Protein AF-J6F4A0-F1 (afdb_monomer_lite)

Structure (mmCIF, N/CA/C/O backbone):
data_AF-J6F4A0-F1
#
_entry.id   AF-J6F4A0-F1
#
loop_
_atom_site.group_PDB
_atom_site.id
_atom_site.type_symbol
_atom_site.label_atom_id
_atom_site.label_alt_id
_atom_site.label_comp_id
_atom_site.label_asym_id
_atom_site.label_entity_id
_atom_site.label_seq_id
_atom_site.pdbx_PDB_ins_code
_atom_site.Cartn_x
_atom_site.Cartn_y
_atom_site.Cartn_z
_atom_site.occupancy
_atom_site.B_iso_or_equiv
_atom_site.auth_seq_id
_atom_site.auth_comp_id
_atom_site.auth_asym_id
_atom_site.auth_atom_id
_atom_site.pdbx_PDB_model_num
ATOM 1 N N . MET A 1 1 ? 6.140 31.076 11.963 1.00 51.03 1 MET A N 1
ATOM 2 C CA . MET A 1 1 ? 4.857 31.246 11.250 1.00 51.03 1 MET A CA 1
ATOM 3 C C . MET A 1 1 ? 5.052 30.919 9.779 1.00 51.03 1 MET A C 1
ATOM 5 O O . MET A 1 1 ? 5.779 31.642 9.112 1.00 51.03 1 MET A O 1
ATOM 9 N N . PRO A 1 2 ? 4.458 29.817 9.306 1.00 51.62 2 PRO A N 1
ATOM 10 C CA . PRO A 1 2 ? 3.956 29.734 7.936 1.00 51.62 2 PRO A CA 1
ATOM 11 C C . PRO A 1 2 ? 2.477 29.292 7.883 1.00 51.62 2 PRO A C 1
ATOM 13 O O . PRO A 1 2 ? 1.978 28.629 8.789 1.00 51.62 2 PRO A O 1
ATOM 16 N N . ALA A 1 3 ? 1.790 29.749 6.836 1.00 59.59 3 ALA A N 1
ATOM 17 C CA . ALA A 1 3 ? 0.338 29.805 6.657 1.00 59.59 3 ALA A CA 1
ATOM 18 C C . ALA A 1 3 ? -0.366 28.446 6.405 1.00 59.59 3 ALA A C 1
ATOM 20 O O . ALA A 1 3 ? 0.264 27.522 5.889 1.00 59.59 3 ALA A O 1
ATOM 21 N N . PRO A 1 4 ? -1.6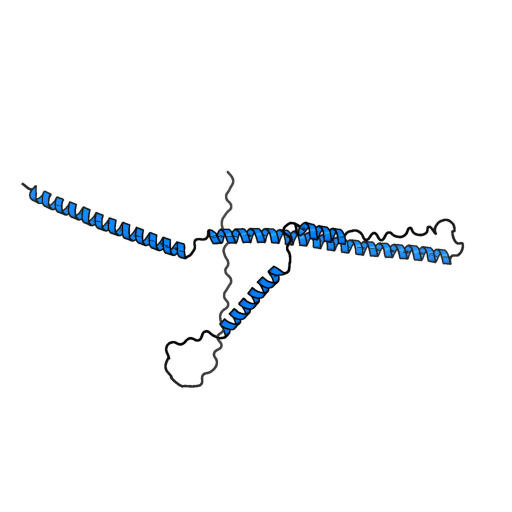80 28.334 6.700 1.00 66.38 4 PRO A N 1
ATOM 22 C CA . PRO A 1 4 ? -2.492 27.157 6.380 1.00 66.38 4 PRO A CA 1
ATOM 23 C C . PRO A 1 4 ? -3.059 27.205 4.943 1.00 66.38 4 PRO A C 1
ATOM 25 O O . PRO A 1 4 ? -3.504 28.269 4.506 1.00 66.38 4 PRO A O 1
ATOM 28 N N . PRO A 1 5 ? -3.115 26.080 4.204 1.00 64.62 5 PRO A N 1
ATOM 29 C CA . PRO A 1 5 ? -3.849 26.018 2.945 1.00 64.62 5 PRO A CA 1
ATOM 30 C C . PRO A 1 5 ? -5.356 25.818 3.168 1.00 64.62 5 PRO A C 1
ATOM 32 O O . PRO A 1 5 ? -5.800 25.024 3.998 1.00 64.62 5 PRO A O 1
ATOM 35 N N . ALA A 1 6 ? -6.121 26.587 2.397 1.00 54.84 6 ALA A N 1
ATOM 36 C CA . ALA A 1 6 ? -7.562 26.745 2.453 1.00 54.84 6 ALA A CA 1
ATOM 37 C C . ALA A 1 6 ? -8.358 25.553 1.889 1.00 54.84 6 ALA A C 1
ATOM 39 O O . ALA A 1 6 ? -8.043 24.985 0.847 1.00 54.84 6 ALA A O 1
ATOM 40 N N . SER A 1 7 ? -9.436 25.256 2.610 1.00 48.03 7 SER A N 1
ATOM 41 C CA . SER A 1 7 ? -10.772 24.825 2.198 1.00 48.03 7 SER A CA 1
ATOM 42 C C . SER A 1 7 ? -11.089 24.669 0.702 1.00 48.03 7 SER A C 1
ATOM 44 O O . SER A 1 7 ? -11.049 25.629 -0.061 1.00 48.03 7 SER A O 1
ATOM 46 N N . GLY A 1 8 ? -11.668 23.506 0.383 1.00 42.84 8 GLY A N 1
ATOM 47 C CA . GLY A 1 8 ? -12.899 23.432 -0.408 1.00 42.84 8 GLY A CA 1
ATOM 48 C C . GLY A 1 8 ? -12.745 23.081 -1.883 1.00 42.84 8 GLY A C 1
ATOM 49 O O . GLY A 1 8 ? -12.639 23.970 -2.718 1.00 42.84 8 GLY A O 1
ATOM 50 N N . GLN A 1 9 ? -12.912 21.799 -2.221 1.00 42.53 9 GLN A N 1
ATOM 51 C CA . GLN A 1 9 ? -13.554 21.433 -3.484 1.00 42.53 9 GLN A CA 1
ATOM 52 C C . GLN A 1 9 ? -14.582 20.326 -3.268 1.00 42.53 9 GLN A C 1
ATOM 54 O O . GLN A 1 9 ? -14.345 19.325 -2.595 1.00 42.53 9 GLN A O 1
ATOM 59 N N . ALA A 1 10 ? -15.766 20.617 -3.793 1.00 40.38 10 ALA A N 1
ATOM 60 C CA . ALA A 1 10 ? -17.006 19.899 -3.629 1.00 40.38 10 ALA A CA 1
ATOM 61 C C . ALA A 1 10 ? -17.021 18.594 -4.431 1.00 40.38 10 ALA A C 1
ATOM 63 O O . ALA A 1 10 ? -16.617 18.541 -5.592 1.00 40.38 10 ALA A O 1
ATOM 64 N N . TYR A 1 11 ? -17.573 17.562 -3.801 1.00 38.53 11 TYR A N 1
ATOM 65 C CA . TYR A 1 11 ? -17.993 16.327 -4.441 1.00 38.53 11 TYR A CA 1
ATOM 66 C C . TYR A 1 11 ? -19.119 16.626 -5.441 1.00 38.53 11 TYR A C 1
ATOM 68 O O . TYR A 1 11 ? -20.176 17.123 -5.055 1.00 38.53 11 TYR A O 1
ATOM 76 N N . THR A 1 12 ? -18.911 16.304 -6.717 1.00 44.00 12 THR A N 1
ATOM 77 C CA . THR A 1 12 ? -19.987 16.219 -7.712 1.00 44.00 12 THR A CA 1
ATOM 78 C C . THR A 1 12 ? -20.296 14.742 -7.949 1.00 44.00 12 THR A C 1
ATOM 80 O O . THR A 1 12 ? -19.448 13.969 -8.386 1.00 44.00 12 THR A O 1
ATOM 83 N N . ALA A 1 13 ? -21.503 14.330 -7.562 1.00 43.78 13 ALA A N 1
ATOM 84 C CA . ALA A 1 13 ? -22.037 12.995 -7.805 1.00 43.78 13 ALA A CA 1
ATOM 85 C C . ALA A 1 13 ? -22.635 12.909 -9.227 1.00 43.78 13 ALA A C 1
ATOM 87 O O . ALA A 1 13 ? -23.190 13.901 -9.709 1.00 43.78 13 ALA A O 1
ATOM 88 N N . PRO A 1 14 ? -22.556 11.749 -9.905 1.00 48.19 14 PRO A N 1
ATOM 89 C CA . PRO A 1 14 ? -23.085 11.574 -11.254 1.00 48.19 14 PRO A CA 1
ATOM 90 C C . PRO A 1 14 ? -24.617 11.449 -11.273 1.00 48.19 14 PRO A C 1
ATOM 92 O O . PRO A 1 14 ? -25.225 10.756 -10.458 1.00 48.19 14 PRO A O 1
ATOM 95 N N . ALA A 1 15 ? -25.224 12.129 -12.247 1.00 41.78 15 ALA A N 1
ATOM 96 C CA . ALA A 1 15 ? -26.657 12.178 -12.494 1.00 41.78 15 ALA A CA 1
ATOM 97 C C . ALA A 1 15 ? -27.236 10.810 -12.903 1.00 41.78 15 ALA A C 1
ATOM 99 O O . ALA A 1 15 ? -26.747 10.143 -13.812 1.00 41.78 15 ALA A O 1
ATOM 100 N N . SER A 1 16 ? -28.327 10.434 -12.240 1.00 42.97 16 SER A N 1
ATOM 101 C CA . SER A 1 16 ? -29.165 9.269 -12.519 1.00 42.97 16 SER A CA 1
ATOM 102 C C . SER A 1 16 ? -30.067 9.479 -13.741 1.00 42.97 16 SER A C 1
ATOM 104 O O . SER A 1 16 ? -30.826 10.448 -13.795 1.00 42.97 16 SER A O 1
ATOM 106 N N . THR A 1 17 ? -30.048 8.537 -14.682 1.00 49.03 17 THR A N 1
ATOM 107 C CA . THR A 1 17 ? -30.964 8.467 -15.833 1.00 49.03 17 THR A CA 1
ATOM 108 C C . THR A 1 17 ? -32.285 7.779 -15.436 1.00 49.03 17 THR A C 1
ATOM 110 O O . THR A 1 17 ? -32.241 6.731 -14.785 1.00 49.03 17 THR A O 1
ATOM 113 N N . PRO A 1 18 ? -33.470 8.311 -15.795 1.00 44.34 18 PRO A N 1
ATOM 114 C CA . PRO A 1 18 ? -34.746 7.687 -15.450 1.00 44.34 18 PRO A CA 1
ATOM 115 C C . PRO A 1 18 ? -35.138 6.528 -16.382 1.00 44.34 18 PRO A C 1
ATOM 117 O O . PRO A 1 18 ? -34.948 6.566 -17.596 1.00 44.34 18 PRO A O 1
ATOM 120 N N . LYS A 1 19 ? -35.741 5.509 -15.758 1.00 36.88 19 LYS A N 1
ATOM 121 C CA . LYS A 1 19 ? -36.379 4.324 -16.346 1.00 36.88 19 LYS A CA 1
ATOM 122 C C . LYS A 1 19 ? -37.514 4.716 -17.300 1.00 36.88 19 LYS A C 1
ATOM 124 O O . LYS A 1 19 ? -38.430 5.427 -16.894 1.00 36.88 19 LYS A O 1
ATOM 129 N N . GLN A 1 20 ? -37.512 4.164 -18.512 1.00 38.81 20 GLN A N 1
ATOM 130 C CA . GLN A 1 20 ? -38.673 4.167 -19.401 1.00 38.81 20 GLN A CA 1
ATOM 131 C C . GLN A 1 20 ? -39.357 2.796 -19.315 1.00 38.81 20 GLN A C 1
ATOM 133 O O . GLN A 1 20 ? -38.844 1.788 -19.793 1.00 38.81 20 GLN A O 1
ATOM 138 N N . THR A 1 21 ? -40.501 2.754 -18.634 1.00 37.12 21 THR A N 1
ATOM 139 C CA . THR A 1 21 ? -41.388 1.589 -18.551 1.00 37.12 21 THR A CA 1
ATOM 140 C C . THR A 1 21 ? -42.329 1.623 -19.749 1.00 37.12 21 THR A C 1
ATOM 142 O O . THR A 1 21 ? -43.176 2.507 -19.842 1.00 37.12 21 THR A O 1
ATOM 145 N N . GLN A 1 22 ? -42.186 0.669 -20.668 1.00 39.47 22 GLN A N 1
ATOM 146 C CA . GLN A 1 22 ? -43.137 0.463 -21.756 1.00 39.47 22 GLN A CA 1
ATOM 147 C C . GLN A 1 22 ? -44.177 -0.571 -21.304 1.00 39.47 22 GLN A C 1
ATOM 149 O O . GLN A 1 22 ? -43.870 -1.746 -21.121 1.00 39.47 22 GLN A O 1
ATOM 154 N N . GLN A 1 23 ? -45.401 -0.097 -21.060 1.00 34.31 23 GLN A N 1
ATOM 155 C CA . GLN A 1 23 ? -46.592 -0.922 -20.861 1.00 34.31 23 GLN A CA 1
ATOM 156 C C . GLN A 1 23 ? -47.069 -1.472 -22.208 1.00 34.31 23 GLN A C 1
ATOM 158 O O . GLN A 1 23 ? -47.242 -0.709 -23.158 1.00 34.31 23 GLN A O 1
ATOM 163 N N . VAL A 1 24 ? -47.363 -2.773 -22.261 1.00 37.25 24 VAL A N 1
ATOM 164 C CA . VAL A 1 24 ? -48.155 -3.380 -23.336 1.00 37.25 24 VAL A CA 1
ATOM 165 C C . VAL A 1 24 ? -49.103 -4.420 -22.734 1.00 37.25 24 VAL A C 1
ATOM 167 O O . VAL A 1 24 ? -48.659 -5.401 -22.152 1.00 37.25 24 VAL A O 1
ATOM 170 N N . GLY A 1 25 ? -50.404 -4.162 -22.880 1.00 35.91 25 GLY A N 1
ATOM 171 C CA . GLY A 1 25 ? -51.405 -5.149 -23.300 1.00 35.91 25 GLY A CA 1
ATOM 172 C C . GLY A 1 25 ? -51.792 -6.296 -22.362 1.00 35.91 25 GLY A C 1
ATOM 173 O O . GLY A 1 25 ? -51.141 -7.330 -22.310 1.00 35.91 25 GLY A O 1
ATOM 174 N N . THR A 1 26 ? -52.963 -6.136 -21.750 1.00 37.41 26 THR A N 1
ATOM 175 C CA . THR A 1 26 ? -53.797 -7.114 -21.034 1.00 37.41 26 THR A CA 1
ATOM 176 C C . THR A 1 26 ? -54.320 -8.258 -21.917 1.00 37.41 26 THR A C 1
ATOM 178 O O . THR A 1 26 ? -54.879 -7.982 -22.974 1.00 37.41 26 THR A O 1
ATOM 181 N N . ALA A 1 27 ? -54.293 -9.503 -21.418 1.00 33.28 27 ALA A N 1
ATOM 182 C CA . ALA A 1 27 ? -55.360 -10.505 -21.597 1.00 33.28 27 ALA A CA 1
ATOM 183 C C . ALA A 1 27 ? -55.126 -11.736 -20.695 1.00 33.28 27 ALA A C 1
ATOM 185 O O . ALA A 1 27 ? -54.061 -12.341 -20.754 1.00 33.28 27 ALA A O 1
ATOM 186 N N . GLY A 1 28 ? -56.137 -12.151 -19.921 1.00 33.00 28 GLY A N 1
ATOM 187 C CA . GLY A 1 28 ? -56.208 -13.509 -19.357 1.00 33.00 28 GLY A CA 1
ATOM 188 C C . GLY A 1 28 ? -56.439 -13.572 -17.848 1.00 33.00 28 GLY A C 1
ATOM 189 O O . GLY A 1 28 ? -55.533 -13.373 -17.053 1.00 33.00 28 GLY A O 1
ATOM 190 N N . ASN A 1 29 ? -57.678 -13.875 -17.479 1.00 38.00 29 ASN A N 1
ATOM 191 C CA . ASN A 1 29 ? -58.234 -13.941 -16.134 1.00 38.00 29 ASN A CA 1
ATOM 192 C C . ASN A 1 29 ? -58.171 -15.385 -15.593 1.00 38.00 29 ASN A C 1
ATOM 194 O O . ASN A 1 29 ? -58.839 -16.234 -16.173 1.00 38.00 29 ASN A O 1
ATOM 198 N N . VAL A 1 30 ? -57.439 -15.659 -14.500 1.00 37.91 30 VAL A N 1
ATOM 199 C CA . VAL A 1 30 ? -57.650 -16.819 -13.595 1.00 37.91 30 VAL A CA 1
ATOM 200 C C . VAL A 1 30 ? -57.120 -16.466 -12.186 1.00 37.91 30 VAL A C 1
ATOM 202 O O . VAL A 1 30 ? -55.955 -16.084 -12.076 1.00 37.91 30 VAL A O 1
ATOM 205 N N . PRO A 1 31 ? -57.910 -16.595 -11.101 1.00 45.91 31 PRO A N 1
ATOM 206 C CA . PRO A 1 31 ? -57.437 -16.394 -9.732 1.00 45.91 31 PRO A CA 1
ATOM 207 C C . PRO A 1 31 ? -57.037 -17.733 -9.091 1.00 45.91 31 PRO A C 1
ATOM 209 O O . PRO A 1 31 ? -57.881 -18.618 -8.995 1.00 45.91 31 PRO A O 1
ATOM 212 N N . VAL A 1 32 ? -55.794 -17.891 -8.612 1.00 40.09 32 VAL A N 1
ATOM 213 C CA . VAL A 1 32 ? -55.415 -19.009 -7.719 1.00 40.09 32 VAL A CA 1
ATOM 214 C C . VAL A 1 32 ? -54.369 -18.571 -6.684 1.00 40.09 32 VAL A C 1
ATOM 216 O O . VAL A 1 32 ? -53.476 -17.772 -6.955 1.00 40.09 32 VAL A O 1
ATOM 219 N N . GLU A 1 33 ? -54.569 -19.105 -5.483 1.00 37.31 33 GLU A N 1
ATOM 220 C CA . GLU A 1 33 ? -53.905 -18.917 -4.197 1.00 37.31 33 GLU A CA 1
ATOM 221 C C . GLU A 1 33 ? -52.370 -18.998 -4.163 1.00 37.31 33 GLU A C 1
ATOM 223 O O . GLU A 1 33 ? -51.708 -19.655 -4.964 1.00 37.31 33 GLU A O 1
ATOM 228 N N . LYS A 1 34 ? -51.820 -18.373 -3.114 1.00 45.00 34 LYS A N 1
ATOM 229 C CA . LYS A 1 34 ? -50.435 -18.520 -2.651 1.00 45.00 34 LYS A CA 1
ATOM 230 C C . LYS A 1 34 ? -50.169 -19.956 -2.173 1.00 45.00 34 LYS A C 1
ATOM 232 O O . LYS A 1 34 ? -50.910 -20.425 -1.311 1.00 45.00 34 LYS A O 1
ATOM 237 N N . PRO A 1 35 ? -49.027 -20.565 -2.533 1.00 39.12 35 PRO A N 1
ATOM 238 C CA . PRO A 1 35 ? -48.397 -21.572 -1.704 1.00 39.12 35 PRO A CA 1
ATOM 239 C C . PRO A 1 35 ? -47.136 -21.017 -1.034 1.00 39.12 35 PRO A C 1
ATOM 241 O O . PRO A 1 35 ? -46.297 -20.327 -1.614 1.00 39.12 35 PRO A O 1
ATOM 244 N N . VAL A 1 36 ? -47.068 -21.328 0.247 1.00 43.19 36 VAL A N 1
ATOM 245 C CA . VAL A 1 36 ? -46.011 -21.064 1.213 1.00 43.19 36 VAL A CA 1
ATOM 246 C C . VAL A 1 36 ? -44.787 -21.924 0.871 1.00 43.19 36 VAL A C 1
ATOM 248 O O . VAL A 1 36 ? -44.960 -23.092 0.557 1.00 43.19 36 VAL A O 1
ATOM 251 N N . GLY A 1 37 ? -43.578 -21.360 0.983 1.00 43.94 37 GLY A N 1
ATOM 252 C CA . GLY A 1 37 ? -42.317 -22.082 1.223 1.00 43.94 37 GLY A CA 1
ATOM 253 C C . GLY A 1 37 ? -41.881 -23.148 0.206 1.00 43.94 37 GLY A C 1
ATOM 254 O O . GLY A 1 37 ? -42.402 -24.255 0.178 1.00 43.94 37 GLY A O 1
ATOM 255 N N . GLY A 1 38 ? -40.808 -22.879 -0.541 1.00 36.91 38 GLY A N 1
ATOM 256 C CA . GLY A 1 38 ? -40.170 -23.926 -1.339 1.00 36.91 38 GLY A CA 1
ATOM 257 C C . GLY A 1 38 ? -39.013 -23.444 -2.198 1.00 36.91 38 GLY A C 1
ATOM 258 O O . GLY A 1 38 ? -39.210 -23.056 -3.343 1.00 36.91 38 GLY A O 1
ATOM 259 N N . LEU A 1 39 ? -37.815 -23.475 -1.611 1.00 49.12 39 LEU A N 1
ATOM 260 C CA . LEU A 1 39 ? -36.535 -23.828 -2.233 1.00 49.12 39 LEU A CA 1
ATOM 261 C C . LEU A 1 39 ? -36.513 -23.823 -3.784 1.00 49.12 39 LEU A C 1
ATOM 263 O O . LEU A 1 39 ? -36.736 -24.841 -4.435 1.00 49.12 39 LEU A O 1
ATOM 267 N N . ARG A 1 40 ? -36.187 -22.676 -4.386 1.00 40.47 40 ARG A N 1
ATOM 268 C CA . ARG A 1 40 ? -35.716 -22.585 -5.778 1.00 40.47 40 ARG A CA 1
ATOM 269 C C . ARG A 1 40 ? -34.505 -21.657 -5.829 1.00 40.47 40 ARG A C 1
ATOM 271 O O . ARG A 1 40 ? -34.597 -20.527 -6.293 1.00 40.47 40 ARG A O 1
ATOM 278 N N . ALA A 1 41 ? -33.376 -22.148 -5.314 1.00 41.59 41 ALA A N 1
ATOM 279 C CA . ALA A 1 41 ? -32.070 -21.640 -5.715 1.00 41.59 41 ALA A CA 1
ATOM 280 C C . ALA A 1 41 ? -31.932 -21.940 -7.212 1.00 41.59 41 ALA A C 1
ATOM 282 O O . ALA A 1 41 ? -32.018 -23.095 -7.638 1.00 41.59 41 ALA A O 1
ATOM 283 N N . GLY A 1 42 ? -31.884 -20.879 -8.010 1.00 39.25 42 GLY A N 1
ATOM 284 C CA . GLY A 1 42 ? -31.868 -20.964 -9.458 1.00 39.25 42 GLY A CA 1
ATOM 285 C C . GLY A 1 42 ? -30.618 -21.688 -9.936 1.00 39.25 42 GLY A C 1
ATOM 286 O O . GLY A 1 42 ? -29.511 -21.424 -9.479 1.00 39.25 42 GLY A O 1
ATOM 287 N N . THR A 1 43 ? -30.790 -22.546 -10.934 1.00 48.50 43 THR A N 1
ATOM 288 C CA . THR A 1 43 ? -29.718 -23.191 -11.707 1.00 48.50 43 THR A CA 1
ATOM 289 C C . THR A 1 43 ? -28.745 -22.203 -12.370 1.00 48.50 43 THR A C 1
ATOM 291 O O . THR A 1 43 ? -27.764 -22.635 -12.960 1.00 48.50 43 THR A O 1
ATOM 294 N N . ALA A 1 44 ? -28.995 -20.894 -12.275 1.00 47.56 44 ALA A N 1
ATOM 295 C CA . ALA A 1 44 ? -28.085 -19.837 -12.702 1.00 47.56 44 ALA A CA 1
ATOM 296 C C . ALA A 1 44 ? -26.955 -19.570 -11.686 1.00 47.56 44 ALA A C 1
ATOM 298 O O . ALA A 1 44 ? -25.826 -19.343 -12.101 1.00 47.56 44 ALA A O 1
ATOM 299 N N . GLU A 1 45 ? -27.210 -19.674 -10.374 1.00 48.81 45 GLU A N 1
ATOM 300 C CA . GLU A 1 45 ? -26.166 -19.438 -9.357 1.00 48.81 45 GLU A CA 1
ATOM 301 C C . GLU A 1 45 ? -25.174 -20.603 -9.260 1.00 48.81 45 GLU A C 1
ATOM 303 O O . GLU A 1 45 ? -23.998 -20.403 -8.973 1.00 48.81 45 GLU A O 1
ATOM 308 N N . LEU A 1 46 ? -25.615 -21.833 -9.544 1.00 49.03 46 LEU A N 1
ATOM 309 C CA . LEU A 1 46 ? -24.715 -22.991 -9.542 1.00 49.03 46 LEU A CA 1
ATOM 310 C C . LEU A 1 46 ? -23.771 -23.015 -10.751 1.00 49.03 46 LEU A C 1
ATOM 312 O O . LEU A 1 46 ? -22.696 -23.596 -10.648 1.00 49.03 46 LEU A O 1
ATOM 316 N N . LEU A 1 47 ? -24.142 -22.377 -11.865 1.00 55.81 47 LEU A N 1
ATOM 317 C CA . LEU A 1 47 ? -23.287 -22.259 -13.049 1.00 55.81 47 LEU A CA 1
ATOM 318 C C . LEU A 1 47 ? -22.196 -21.198 -12.850 1.00 55.81 47 LEU A C 1
ATOM 320 O O . LEU A 1 47 ? -21.037 -21.483 -13.137 1.00 55.81 47 LEU A O 1
ATOM 324 N N . GLU A 1 48 ? -22.525 -20.047 -12.250 1.00 58.78 48 GLU A N 1
ATOM 325 C CA . GLU A 1 48 ? -21.512 -19.049 -11.867 1.00 58.78 48 GLU A CA 1
ATOM 326 C C . GLU A 1 48 ? -20.543 -19.583 -10.804 1.00 58.78 48 GLU A C 1
ATOM 328 O O . GLU A 1 48 ? -19.340 -19.334 -10.874 1.00 58.78 48 GLU A O 1
ATOM 333 N N . LEU A 1 49 ? -21.030 -20.361 -9.830 1.00 58.59 49 LEU A N 1
ATOM 334 C CA . LEU A 1 49 ? -20.145 -20.955 -8.826 1.00 58.59 49 LEU A CA 1
ATOM 335 C C . LEU A 1 49 ? -19.235 -22.045 -9.404 1.00 58.59 49 LEU A C 1
ATOM 337 O O . LEU A 1 49 ? -18.123 -22.205 -8.904 1.00 58.59 49 LEU A O 1
ATOM 341 N N . LEU A 1 50 ? -19.664 -22.767 -10.447 1.00 61.84 50 LEU A N 1
ATOM 342 C CA . LEU A 1 50 ? -18.824 -23.756 -11.126 1.00 61.84 50 LEU A CA 1
ATOM 343 C C . LEU A 1 50 ? -17.714 -23.072 -11.941 1.00 61.84 50 LEU A C 1
ATOM 345 O O . LEU A 1 50 ? -16.556 -23.466 -11.834 1.00 61.84 50 LEU A O 1
ATOM 349 N N . GLU A 1 51 ? -18.045 -21.995 -12.658 1.00 65.75 51 GLU A N 1
ATOM 350 C CA . GLU A 1 51 ? -17.090 -21.219 -13.461 1.00 65.75 51 GLU A CA 1
ATOM 351 C C . GLU A 1 51 ? -16.043 -20.508 -12.580 1.00 65.75 51 GLU A C 1
ATOM 353 O O . GLU A 1 51 ? -14.850 -20.487 -12.892 1.00 65.75 51 GLU A O 1
ATOM 358 N N . LEU A 1 52 ? -16.449 -20.025 -11.399 1.00 60.78 52 LEU A N 1
ATOM 359 C CA . LEU A 1 52 ? -15.527 -19.462 -10.406 1.00 60.78 52 LEU A CA 1
ATOM 360 C C . LEU A 1 52 ? -14.618 -20.516 -9.754 1.00 60.78 52 LEU A C 1
ATOM 362 O O . LEU A 1 52 ? -13.481 -20.203 -9.389 1.00 60.78 52 LEU A O 1
ATOM 366 N N . LEU A 1 53 ? -15.080 -21.763 -9.605 1.00 61.12 53 LEU A N 1
ATOM 367 C CA . LEU A 1 53 ? -14.257 -22.852 -9.066 1.00 61.12 53 LEU A CA 1
ATOM 368 C C . LEU A 1 53 ? -13.246 -23.365 -10.100 1.00 61.12 53 LEU A C 1
ATOM 370 O O . LEU A 1 53 ? -12.118 -23.706 -9.741 1.00 61.12 53 LEU A O 1
ATOM 374 N N . GLU A 1 54 ? -13.628 -23.366 -11.375 1.00 66.81 54 GLU A N 1
ATOM 375 C CA . GLU A 1 54 ? -12.774 -23.768 -12.493 1.00 66.81 54 GLU A CA 1
ATOM 376 C C . GLU A 1 54 ? -11.677 -22.722 -12.765 1.00 66.81 54 GLU A C 1
ATOM 378 O O . GLU A 1 54 ? -10.514 -23.085 -12.954 1.00 66.81 54 GLU A O 1
ATOM 383 N N . LEU A 1 55 ? -11.981 -21.426 -12.610 1.00 53.88 55 LEU A N 1
ATOM 384 C CA . LEU A 1 55 ? -10.975 -20.353 -12.623 1.00 53.88 55 LEU A CA 1
ATOM 385 C C . LEU A 1 55 ? -10.019 -20.402 -11.421 1.00 53.88 55 LEU A C 1
ATOM 387 O O . LEU A 1 55 ? -8.833 -20.096 -11.569 1.00 53.88 55 LEU A O 1
ATOM 391 N N . ARG A 1 56 ? -10.488 -20.823 -10.237 1.00 57.28 56 ARG A N 1
ATOM 392 C CA . ARG A 1 56 ? -9.616 -20.970 -9.059 1.00 57.28 56 ARG A CA 1
ATOM 393 C C . ARG A 1 56 ? -8.636 -22.133 -9.214 1.00 57.28 56 ARG A C 1
ATOM 395 O O . ARG A 1 56 ? -7.460 -21.978 -8.903 1.00 57.28 56 ARG A O 1
ATOM 402 N N . ASN A 1 57 ? -9.094 -23.260 -9.753 1.00 57.56 57 ASN A N 1
ATOM 403 C CA . ASN A 1 57 ? -8.227 -24.411 -10.007 1.00 57.56 57 ASN A CA 1
ATOM 404 C C . ASN A 1 57 ? -7.210 -24.141 -11.133 1.00 57.56 57 ASN A C 1
ATOM 406 O O . ASN A 1 57 ? -6.099 -24.666 -11.085 1.00 57.56 57 ASN A O 1
ATOM 410 N N . LEU A 1 58 ? -7.540 -23.283 -12.107 1.00 51.84 58 LEU A N 1
ATOM 411 C CA . LEU A 1 58 ? -6.596 -22.869 -13.151 1.00 51.84 58 LEU A CA 1
ATOM 412 C C . LEU A 1 58 ? -5.512 -21.908 -12.625 1.00 51.84 58 LEU A C 1
ATOM 414 O O . LEU A 1 58 ? -4.378 -21.933 -13.101 1.00 51.84 58 LEU A O 1
ATOM 418 N N . HIS A 1 59 ? -5.837 -21.085 -11.622 1.00 51.22 59 HIS A N 1
ATOM 419 C CA . HIS A 1 59 ? -4.862 -20.228 -10.944 1.00 51.22 59 HIS A CA 1
ATOM 420 C C . HIS A 1 59 ? -3.844 -21.051 -10.132 1.00 51.22 59 HIS A C 1
ATOM 422 O O . HIS A 1 59 ? -2.647 -20.766 -10.186 1.00 51.22 59 HIS A O 1
ATOM 428 N N . ASP A 1 60 ? -4.292 -22.120 -9.465 1.00 53.06 60 ASP A N 1
ATOM 429 C CA . ASP A 1 60 ? -3.407 -23.006 -8.699 1.00 53.06 60 ASP A CA 1
ATOM 430 C C . ASP A 1 60 ? -2.509 -23.889 -9.602 1.00 53.06 60 ASP A C 1
ATOM 432 O O . ASP A 1 60 ? -1.347 -24.115 -9.260 1.00 53.06 60 ASP A O 1
ATOM 436 N N . ASP A 1 61 ? -2.965 -24.316 -10.793 1.00 49.03 61 ASP A N 1
ATOM 437 C CA . ASP A 1 61 ? -2.117 -25.072 -11.748 1.00 49.03 61 ASP A CA 1
ATOM 438 C C . ASP A 1 61 ? -1.073 -24.184 -12.462 1.00 49.03 61 ASP A C 1
ATOM 440 O O . ASP A 1 61 ? 0.015 -24.645 -12.824 1.00 49.03 61 ASP A O 1
ATOM 444 N N . MET A 1 62 ? -1.351 -22.883 -12.610 1.00 46.16 62 MET A N 1
ATOM 445 C CA . MET A 1 62 ? -0.401 -21.906 -13.165 1.00 46.16 62 MET A CA 1
ATOM 446 C C . MET A 1 62 ? 0.672 -21.478 -12.150 1.00 46.16 62 MET A C 1
ATOM 448 O O . MET A 1 62 ? 1.782 -21.120 -12.551 1.00 46.16 62 MET A O 1
ATOM 452 N N . ALA A 1 63 ? 0.395 -21.578 -10.844 1.00 47.94 63 ALA A N 1
ATOM 453 C CA . ALA A 1 63 ? 1.372 -21.306 -9.787 1.00 47.94 63 ALA A CA 1
ATOM 454 C C . ALA A 1 63 ? 2.458 -22.398 -9.665 1.00 47.94 63 ALA A C 1
ATOM 456 O O . ALA A 1 63 ? 3.544 -22.134 -9.151 1.00 47.94 63 ALA A O 1
ATOM 457 N N . GLY A 1 64 ? 2.201 -23.615 -10.165 1.00 44.75 64 GLY A N 1
ATOM 458 C CA . GLY A 1 64 ? 3.112 -24.761 -10.044 1.00 44.75 64 GLY A CA 1
ATOM 459 C C . GLY A 1 64 ? 4.147 -24.932 -11.165 1.00 44.75 64 GLY A C 1
ATOM 460 O O . GLY A 1 64 ? 5.057 -25.747 -11.022 1.00 44.75 64 GLY A O 1
ATOM 461 N N . LYS A 1 65 ? 4.035 -24.202 -12.287 1.00 46.97 65 LYS A N 1
ATOM 462 C CA . LYS A 1 65 ? 4.823 -24.478 -13.513 1.00 46.97 65 LYS A CA 1
ATOM 463 C C . LYS A 1 65 ? 5.891 -23.445 -13.875 1.00 46.97 65 LYS A C 1
ATOM 465 O O . LYS A 1 65 ? 6.648 -23.682 -14.814 1.00 46.97 65 LYS A O 1
ATOM 470 N N . PHE A 1 66 ? 6.030 -22.361 -13.114 1.00 44.59 66 PHE A N 1
ATOM 471 C CA . PHE A 1 66 ? 7.141 -21.422 -13.281 1.00 44.59 66 PHE A CA 1
ATOM 472 C C . PHE A 1 66 ? 8.016 -21.412 -12.026 1.00 44.59 66 PHE A C 1
ATOM 474 O O . PHE A 1 66 ? 7.608 -20.849 -11.010 1.00 44.59 66 PHE A O 1
ATOM 481 N N . PRO A 1 67 ? 9.223 -22.010 -12.058 1.00 45.75 67 PRO A N 1
ATOM 482 C CA . PRO A 1 67 ? 10.171 -21.857 -10.968 1.00 45.75 67 PRO A CA 1
ATOM 483 C C . PRO A 1 67 ? 10.659 -20.402 -10.945 1.00 45.75 67 PRO A C 1
ATOM 485 O O . PRO A 1 67 ? 11.647 -20.044 -11.585 1.00 45.75 67 PRO A O 1
ATOM 488 N N . TYR A 1 68 ? 9.968 -19.543 -10.196 1.00 45.28 68 TYR A N 1
ATOM 489 C CA . TYR A 1 68 ? 10.524 -18.271 -9.754 1.00 45.28 68 TYR A CA 1
ATOM 490 C C . TYR A 1 68 ? 11.632 -18.582 -8.747 1.00 45.28 68 TYR A C 1
ATOM 492 O O . TYR A 1 68 ? 11.385 -18.776 -7.560 1.00 45.28 68 TYR A O 1
ATOM 500 N N . SER A 1 69 ? 12.868 -18.674 -9.239 1.00 39.00 69 SER A N 1
ATOM 501 C CA . SER A 1 69 ? 14.058 -18.720 -8.393 1.00 39.00 69 SER A CA 1
ATOM 502 C C . SER A 1 69 ? 14.159 -17.389 -7.631 1.00 39.00 69 SER A C 1
ATOM 504 O O . SER A 1 69 ? 14.351 -16.346 -8.265 1.00 39.00 69 SER A O 1
ATOM 506 N N . PRO A 1 70 ? 14.031 -17.378 -6.292 1.00 43.53 70 PRO A N 1
ATOM 507 C CA . PRO A 1 70 ? 14.067 -16.154 -5.508 1.00 43.53 70 PRO A CA 1
ATOM 508 C C . PRO A 1 70 ? 15.522 -15.694 -5.415 1.00 43.53 70 PRO A C 1
ATOM 510 O O . PRO A 1 70 ? 16.290 -16.192 -4.598 1.00 43.53 70 PRO A O 1
ATOM 513 N N . GLY A 1 71 ? 15.946 -14.783 -6.290 1.00 47.72 71 GLY A N 1
ATOM 514 C CA . GLY A 1 71 ? 17.296 -14.224 -6.180 1.00 47.72 71 GLY A CA 1
ATOM 515 C C . GLY A 1 71 ? 17.842 -13.495 -7.396 1.00 47.72 71 GLY A C 1
ATOM 516 O O . GLY A 1 71 ? 18.769 -12.709 -7.237 1.00 47.72 71 GLY A O 1
ATOM 517 N N . VAL A 1 72 ? 17.273 -13.682 -8.588 1.00 48.91 72 VAL A N 1
ATOM 518 C CA . VAL A 1 72 ? 17.654 -12.869 -9.750 1.00 48.91 72 VAL A CA 1
ATOM 519 C C . VAL A 1 72 ? 16.565 -11.833 -9.943 1.00 48.91 72 VAL A C 1
ATOM 521 O O . VAL A 1 72 ? 15.434 -12.172 -10.291 1.00 48.91 72 VAL A O 1
ATOM 524 N N . LYS A 1 73 ? 16.880 -10.569 -9.652 1.00 56.09 73 LYS A N 1
ATOM 525 C CA . LYS A 1 73 ? 15.947 -9.473 -9.898 1.00 56.09 73 LYS A CA 1
ATOM 526 C C . LYS A 1 73 ? 15.572 -9.532 -11.377 1.00 56.09 73 LYS A C 1
ATOM 528 O O . LYS A 1 73 ? 16.452 -9.602 -12.232 1.00 56.09 73 LYS A O 1
ATOM 533 N N . LEU A 1 74 ? 14.276 -9.511 -11.683 1.00 54.66 74 LEU A N 1
ATOM 534 C CA . LEU A 1 74 ? 13.765 -9.490 -13.059 1.00 54.66 74 LEU A CA 1
ATOM 535 C C . LEU A 1 74 ? 14.444 -8.379 -13.887 1.00 54.66 74 LEU A C 1
ATOM 537 O O . LEU A 1 74 ? 14.678 -8.534 -15.083 1.00 54.66 74 LEU A O 1
ATOM 541 N N . THR A 1 75 ? 14.861 -7.306 -13.210 1.00 55.53 75 THR A N 1
ATOM 542 C CA . THR A 1 75 ? 15.690 -6.227 -13.748 1.00 55.53 75 THR A CA 1
ATOM 543 C C . THR A 1 75 ? 17.006 -6.708 -14.350 1.00 55.53 75 THR A C 1
ATOM 545 O O . THR A 1 75 ? 17.340 -6.278 -15.443 1.00 55.53 75 THR A O 1
ATOM 548 N N . ASP A 1 76 ? 17.731 -7.625 -13.712 1.00 53.03 76 ASP A N 1
ATOM 549 C CA . ASP A 1 76 ? 19.051 -8.073 -14.176 1.00 53.03 76 ASP A CA 1
ATOM 550 C C . ASP A 1 76 ? 18.923 -9.017 -15.378 1.00 53.03 76 ASP A C 1
ATOM 552 O O . ASP A 1 76 ? 19.749 -8.999 -16.291 1.00 53.03 76 ASP A O 1
ATOM 556 N N . SER A 1 77 ? 17.840 -9.800 -15.422 1.00 57.09 77 SER A N 1
ATOM 557 C CA . SER A 1 77 ? 17.530 -10.681 -16.550 1.00 57.09 77 SER A CA 1
ATOM 558 C C . SER A 1 77 ? 17.078 -9.891 -17.780 1.00 57.09 77 SER A C 1
ATOM 560 O O . SER A 1 77 ? 17.567 -10.150 -18.880 1.00 57.09 77 SER A O 1
ATOM 562 N N . ILE A 1 78 ? 16.220 -8.879 -17.601 1.00 59.88 78 ILE A N 1
ATOM 563 C CA . ILE A 1 78 ? 15.762 -8.037 -18.713 1.00 59.88 78 ILE A CA 1
ATOM 564 C C . ILE A 1 78 ? 16.873 -7.093 -19.176 1.00 59.88 78 ILE A C 1
ATOM 566 O O . ILE A 1 78 ? 17.103 -6.993 -20.375 1.00 59.88 78 ILE A O 1
ATOM 570 N N . VAL A 1 79 ? 17.631 -6.468 -18.268 1.00 62.62 79 VAL A N 1
ATOM 571 C CA . VAL A 1 79 ? 18.798 -5.645 -18.636 1.00 62.62 79 VAL A CA 1
ATOM 572 C C . VAL A 1 79 ? 19.857 -6.496 -19.335 1.00 62.62 79 VAL A C 1
ATOM 574 O O . VAL A 1 79 ? 20.431 -6.050 -20.326 1.00 62.62 79 VAL A O 1
ATOM 577 N N . GLY A 1 80 ? 20.083 -7.736 -18.894 1.00 65.25 80 GLY A N 1
ATOM 578 C CA . GLY A 1 80 ? 20.984 -8.679 -19.560 1.00 65.25 80 GLY A CA 1
ATOM 579 C C . GLY A 1 80 ? 20.491 -9.124 -20.941 1.00 65.25 80 GLY A C 1
ATOM 580 O O . GLY A 1 80 ? 21.290 -9.252 -21.868 1.00 65.25 80 GLY A O 1
ATOM 581 N N . PHE A 1 81 ? 19.183 -9.318 -21.110 1.00 65.25 81 PHE A N 1
ATOM 582 C CA . PHE A 1 81 ? 18.563 -9.655 -22.392 1.00 65.25 81 PHE A CA 1
ATOM 583 C C . PHE A 1 81 ? 18.580 -8.474 -23.369 1.00 65.25 81 PHE A C 1
ATOM 585 O O . PHE A 1 81 ? 19.003 -8.632 -24.511 1.00 65.25 81 PHE A O 1
ATOM 592 N N . VAL A 1 82 ? 18.229 -7.274 -22.905 1.00 61.50 82 VAL A N 1
ATOM 593 C CA . VAL A 1 82 ? 18.343 -6.028 -23.670 1.00 61.50 82 VAL A CA 1
ATOM 594 C C . VAL A 1 82 ? 19.797 -5.774 -24.054 1.00 61.50 82 VAL A C 1
ATOM 596 O O . VAL A 1 82 ? 20.072 -5.508 -25.216 1.00 61.50 82 VAL A O 1
ATOM 599 N N . SER A 1 83 ? 20.7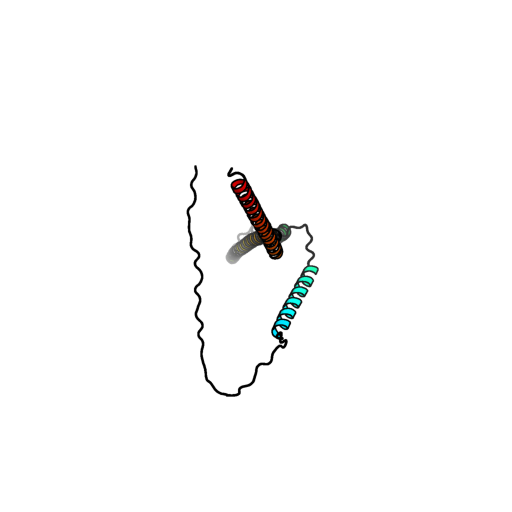47 -5.964 -23.134 1.00 60.72 83 SER A N 1
ATOM 600 C CA . SER A 1 83 ? 22.185 -5.840 -23.421 1.00 60.72 83 SER A CA 1
ATOM 601 C C . SER A 1 83 ? 22.672 -6.855 -24.461 1.00 60.72 83 SER A C 1
ATOM 603 O O . SER A 1 83 ? 23.581 -6.552 -25.232 1.00 60.72 83 SER A O 1
ATOM 605 N N . ARG A 1 84 ? 22.058 -8.046 -24.519 1.00 59.78 84 ARG A N 1
ATOM 606 C CA . ARG A 1 84 ? 22.305 -9.066 -25.555 1.00 59.78 84 ARG A CA 1
ATOM 607 C C . ARG A 1 84 ? 21.644 -8.747 -26.897 1.00 59.78 84 ARG A C 1
ATOM 609 O O . ARG A 1 84 ? 22.177 -9.141 -27.925 1.00 59.78 84 ARG A O 1
ATOM 616 N N . LEU A 1 85 ? 20.517 -8.039 -26.899 1.00 53.84 85 LEU A N 1
ATOM 617 C CA . LEU A 1 85 ? 19.850 -7.574 -28.120 1.00 53.84 85 LEU A CA 1
ATOM 618 C C . LEU A 1 85 ? 20.493 -6.306 -28.694 1.00 53.84 85 LEU A C 1
ATOM 620 O O . LEU A 1 85 ? 20.515 -6.127 -29.906 1.00 53.84 85 LEU A O 1
ATOM 624 N N . THR A 1 86 ? 21.037 -5.447 -27.830 1.00 51.28 86 THR A N 1
ATOM 625 C CA . THR A 1 86 ? 21.736 -4.211 -28.201 1.00 51.28 86 THR A CA 1
ATOM 626 C C . THR A 1 86 ? 23.246 -4.391 -28.326 1.00 51.28 86 THR A C 1
ATOM 628 O O . THR A 1 86 ? 23.945 -3.417 -28.616 1.00 51.28 86 THR A O 1
ATOM 631 N N . THR A 1 87 ? 23.784 -5.600 -28.101 1.00 52.56 87 THR A N 1
ATOM 632 C CA . THR A 1 87 ? 25.185 -5.851 -28.447 1.00 52.56 87 THR A CA 1
ATOM 633 C C . THR A 1 87 ? 25.270 -5.582 -29.940 1.00 52.56 87 THR A C 1
ATOM 635 O O . THR A 1 87 ? 24.518 -6.215 -30.687 1.00 52.56 87 THR A O 1
ATOM 638 N N . PRO A 1 88 ? 26.086 -4.613 -30.393 1.00 46.84 88 PRO A N 1
ATOM 639 C CA . PRO A 1 88 ? 26.123 -4.291 -31.800 1.00 46.84 88 PRO A CA 1
ATOM 640 C C . PRO A 1 88 ? 26.430 -5.599 -32.509 1.00 46.84 88 PRO A C 1
ATOM 642 O O . PRO A 1 88 ? 27.425 -6.257 -32.190 1.00 46.84 88 PRO A O 1
ATOM 645 N N . LEU A 1 89 ? 25.566 -5.993 -33.445 1.00 47.38 89 LEU A N 1
ATOM 646 C CA . LEU A 1 89 ? 25.997 -6.864 -34.517 1.00 47.38 89 LEU A CA 1
ATOM 647 C C . LEU A 1 89 ? 27.152 -6.101 -35.160 1.00 47.38 89 LEU A C 1
ATOM 649 O O . LEU A 1 89 ? 26.956 -5.258 -36.034 1.00 47.38 89 LEU A O 1
ATOM 653 N N . GLN A 1 90 ? 28.367 -6.345 -34.661 1.00 43.91 90 GLN A N 1
ATOM 654 C CA . GLN A 1 90 ? 29.597 -6.117 -35.376 1.00 43.91 90 GLN A CA 1
ATOM 655 C C . GLN A 1 90 ? 29.467 -7.039 -36.574 1.00 43.91 90 GLN A C 1
ATOM 657 O O . GLN A 1 90 ? 29.999 -8.147 -36.616 1.00 43.91 90 GLN A O 1
ATOM 662 N N . TYR A 1 91 ? 28.744 -6.558 -37.580 1.00 44.69 91 TYR A N 1
ATOM 663 C CA . TYR A 1 91 ? 29.092 -6.822 -38.947 1.00 44.69 91 TYR A CA 1
ATOM 664 C C . TYR A 1 91 ? 30.507 -6.268 -39.057 1.00 44.69 91 TYR A C 1
ATOM 666 O O . TYR A 1 91 ? 30.735 -5.097 -39.355 1.00 44.69 91 TYR A O 1
ATOM 674 N N . ARG A 1 92 ? 31.470 -7.101 -38.647 1.00 42.09 92 ARG A N 1
ATOM 675 C CA . ARG A 1 92 ? 32.884 -6.935 -38.901 1.00 42.09 92 ARG A CA 1
ATOM 676 C C . ARG A 1 92 ? 32.934 -6.944 -40.409 1.00 42.09 92 ARG A C 1
ATOM 678 O O . ARG A 1 92 ? 32.971 -8.013 -41.013 1.00 42.09 92 ARG A O 1
ATOM 685 N N . GLN A 1 93 ? 32.795 -5.756 -40.998 1.00 51.50 93 GLN A N 1
ATOM 686 C CA . GLN A 1 93 ? 33.004 -5.586 -42.415 1.00 51.50 93 GLN A CA 1
ATOM 687 C C . GLN A 1 93 ? 34.341 -6.267 -42.679 1.00 51.50 93 GLN A C 1
ATOM 689 O O . GLN A 1 93 ? 35.323 -5.939 -41.995 1.00 51.50 93 GLN A O 1
ATOM 694 N N . PRO A 1 94 ? 34.384 -7.290 -43.550 1.00 48.81 94 PRO A N 1
ATOM 695 C CA . PRO A 1 94 ? 35.671 -7.796 -43.967 1.00 48.81 94 PRO A CA 1
ATOM 696 C C . PRO A 1 94 ? 36.453 -6.574 -44.459 1.00 48.81 94 PRO A C 1
ATOM 698 O O . PRO A 1 94 ? 35.846 -5.712 -45.106 1.00 48.81 94 PRO A O 1
ATOM 701 N N . PRO A 1 95 ? 37.739 -6.432 -44.093 1.00 55.09 95 PRO A N 1
ATOM 702 C CA . PRO A 1 95 ? 38.548 -5.339 -44.606 1.00 55.09 95 PRO A CA 1
ATOM 703 C C . PRO A 1 95 ? 38.347 -5.333 -46.115 1.00 55.09 95 PRO A C 1
ATOM 705 O O . PRO A 1 95 ? 38.585 -6.357 -46.762 1.00 55.09 95 PRO A O 1
ATOM 708 N N . PHE A 1 96 ? 37.790 -4.238 -46.647 1.00 55.88 96 PHE A N 1
ATOM 709 C CA . PHE A 1 96 ? 37.584 -4.136 -48.081 1.00 55.88 96 PHE A CA 1
ATOM 710 C C . PHE A 1 96 ? 38.929 -4.459 -48.721 1.00 55.88 96 PHE A C 1
ATOM 712 O O . PHE A 1 96 ? 39.936 -3.875 -48.302 1.00 55.88 96 PHE A O 1
ATOM 719 N N . PRO A 1 97 ? 38.990 -5.402 -49.673 1.00 53.56 97 PRO A N 1
ATOM 720 C CA . PRO A 1 97 ? 40.200 -5.567 -50.447 1.00 53.56 97 PRO A CA 1
ATOM 721 C C . PRO A 1 97 ? 40.549 -4.185 -50.994 1.00 53.56 97 PRO A C 1
ATOM 723 O O . PRO A 1 97 ? 39.733 -3.535 -51.651 1.00 53.56 97 PRO A O 1
ATOM 726 N N . SER A 1 98 ? 41.726 -3.695 -50.622 1.00 57.84 98 SER A N 1
ATOM 727 C CA . SER A 1 98 ? 42.275 -2.414 -51.038 1.00 57.84 98 SER A CA 1
ATOM 728 C C . SER A 1 98 ? 42.594 -2.483 -52.531 1.00 57.84 98 SER A C 1
ATOM 730 O O . SER A 1 98 ? 43.747 -2.558 -52.932 1.00 57.84 98 SER A O 1
ATOM 732 N N . PHE A 1 99 ? 41.559 -2.511 -53.369 1.00 54.97 99 PHE A N 1
ATOM 733 C CA . PHE A 1 99 ? 41.683 -2.455 -54.822 1.00 54.97 99 PHE A CA 1
ATOM 734 C C . PHE A 1 99 ? 41.936 -1.027 -55.314 1.00 54.97 99 PHE A C 1
ATOM 736 O O . PHE A 1 99 ? 42.201 -0.816 -56.492 1.00 54.97 99 PHE A O 1
ATOM 743 N N . ILE A 1 100 ? 41.897 -0.034 -54.421 1.00 54.59 100 ILE A N 1
ATOM 744 C CA . ILE A 1 100 ? 42.212 1.359 -54.742 1.00 54.59 100 ILE A CA 1
ATOM 745 C C . ILE A 1 100 ? 43.647 1.651 -54.321 1.00 54.59 100 ILE A C 1
ATOM 747 O O . ILE A 1 100 ? 43.928 2.474 -53.454 1.00 54.59 100 ILE A O 1
ATOM 751 N N . THR A 1 101 ? 44.595 0.932 -54.900 1.00 56.00 101 THR A N 1
ATOM 752 C CA . THR A 1 101 ? 45.997 1.329 -54.855 1.00 56.00 101 THR A CA 1
ATOM 753 C C . THR A 1 101 ? 46.588 0.961 -56.213 1.00 56.00 101 THR A C 1
ATOM 755 O O . THR A 1 101 ? 46.890 -0.192 -56.486 1.00 56.00 101 THR A O 1
ATOM 758 N N . HIS A 1 102 ? 46.672 1.981 -57.076 1.00 59.41 102 HIS A N 1
ATOM 759 C CA . HIS A 1 102 ? 47.358 2.001 -58.378 1.00 59.41 102 HIS A CA 1
ATOM 760 C C . HIS A 1 102 ? 46.597 1.454 -59.599 1.00 59.41 102 HIS A C 1
ATOM 762 O O . HIS A 1 102 ? 46.947 0.424 -60.156 1.00 59.41 102 HIS A O 1
ATOM 768 N N . ALA A 1 103 ? 45.624 2.217 -60.094 1.00 56.22 103 ALA A N 1
ATOM 769 C CA . ALA A 1 103 ? 45.505 2.535 -61.522 1.00 56.22 103 ALA A CA 1
ATOM 770 C C . ALA A 1 103 ? 44.315 3.477 -61.697 1.00 56.22 103 ALA A C 1
ATOM 772 O O . ALA A 1 103 ? 43.197 3.127 -61.339 1.00 56.22 103 ALA A O 1
ATOM 773 N N . ILE A 1 104 ? 44.541 4.664 -62.256 1.00 59.19 104 ILE A N 1
ATOM 774 C CA . ILE A 1 104 ? 43.472 5.409 -62.922 1.00 59.19 104 ILE A CA 1
ATOM 775 C C . ILE A 1 104 ? 43.259 4.650 -64.237 1.00 59.19 104 ILE A C 1
ATOM 777 O O . ILE A 1 104 ? 44.150 4.696 -65.088 1.00 59.19 104 ILE A O 1
ATOM 781 N N . PRO A 1 105 ? 42.170 3.882 -64.416 1.00 54.72 105 PRO A N 1
ATOM 782 C CA . PRO A 1 105 ? 41.941 3.237 -65.692 1.00 54.72 105 PRO A CA 1
ATOM 783 C C . PRO A 1 105 ? 41.683 4.331 -66.727 1.00 54.72 105 PRO A C 1
ATOM 785 O O . PRO A 1 105 ? 40.743 5.109 -66.594 1.00 54.72 105 PRO A O 1
ATOM 788 N N . ALA A 1 106 ? 42.484 4.362 -67.790 1.00 64.25 106 ALA A N 1
ATOM 789 C CA . ALA A 1 106 ? 42.303 5.261 -68.933 1.00 64.25 106 ALA A CA 1
ATOM 790 C C . ALA A 1 106 ? 40.993 5.006 -69.723 1.00 64.25 106 ALA A C 1
ATOM 792 O O . ALA A 1 106 ? 40.760 5.634 -70.752 1.00 64.25 106 ALA A O 1
ATOM 793 N N . ASN A 1 107 ? 40.128 4.101 -69.240 1.00 68.56 107 ASN A N 1
ATOM 794 C CA . ASN A 1 107 ? 38.864 3.726 -69.858 1.00 68.56 107 ASN A CA 1
ATOM 795 C C . ASN A 1 107 ? 37.684 4.380 -69.112 1.00 68.56 107 ASN A C 1
ATOM 797 O O . ASN A 1 107 ? 37.447 4.052 -67.944 1.00 68.56 107 ASN A O 1
ATOM 801 N N . PRO A 1 108 ? 36.881 5.233 -69.778 1.00 73.62 108 PRO A N 1
ATOM 802 C CA . PRO A 1 108 ? 35.785 5.982 -69.149 1.00 73.62 108 PRO A CA 1
ATOM 803 C C . PRO A 1 108 ? 34.705 5.090 -68.509 1.00 73.62 108 PRO A C 1
ATOM 805 O O . PRO A 1 108 ? 34.020 5.506 -67.579 1.00 73.62 108 PRO A O 1
ATOM 808 N N . GLN A 1 109 ? 34.582 3.839 -68.956 1.00 74.12 109 GLN A N 1
ATOM 809 C CA . GLN A 1 109 ? 33.613 2.863 -68.445 1.00 74.12 109 GLN A CA 1
ATOM 810 C C . GLN A 1 109 ? 33.927 2.392 -67.013 1.00 74.12 109 GLN A C 1
ATOM 812 O O . GLN A 1 109 ? 33.013 2.157 -66.226 1.00 74.12 109 GLN A O 1
ATOM 817 N N . LEU A 1 110 ? 35.210 2.286 -66.646 1.00 79.31 110 LEU A N 1
ATOM 818 C CA . LEU A 1 110 ? 35.621 1.806 -65.319 1.00 79.31 110 LEU A CA 1
ATOM 819 C C . LEU A 1 110 ? 35.464 2.887 -64.240 1.00 79.31 110 LEU A C 1
ATOM 821 O O . LEU A 1 110 ? 35.174 2.567 -63.088 1.00 79.31 110 LEU A O 1
ATOM 825 N N . LEU A 1 111 ? 35.587 4.161 -64.623 1.00 82.38 111 LEU A N 1
ATOM 826 C CA . LEU A 1 111 ? 35.329 5.299 -63.738 1.00 82.38 111 LEU A CA 1
ATOM 827 C C . LEU A 1 111 ? 33.840 5.409 -63.383 1.00 82.38 111 LEU A C 1
ATOM 829 O O . LEU A 1 111 ? 33.498 5.650 -62.228 1.00 82.38 111 LEU A O 1
ATOM 833 N N . GLY A 1 112 ? 32.950 5.160 -64.350 1.00 85.50 112 GLY A N 1
ATOM 834 C CA . GLY A 1 112 ? 31.510 5.083 -64.092 1.00 85.50 112 GLY A CA 1
ATOM 835 C C . GLY A 1 112 ? 31.150 3.953 -63.123 1.00 85.50 112 GLY A C 1
ATOM 836 O O . GLY A 1 112 ? 30.343 4.156 -62.220 1.00 85.50 112 GLY A O 1
ATOM 837 N N . PHE A 1 113 ? 31.793 2.788 -63.252 1.00 86.62 113 PHE A N 1
ATOM 838 C CA . PHE A 1 113 ? 31.560 1.648 -62.362 1.00 86.62 113 PHE A CA 1
ATOM 839 C C . PHE A 1 113 ? 32.042 1.897 -60.926 1.00 86.62 113 PHE A C 1
ATOM 841 O O . PHE A 1 113 ? 31.307 1.595 -59.986 1.00 86.62 113 PHE A O 1
ATOM 848 N N . SER A 1 114 ? 33.234 2.469 -60.719 1.00 87.69 114 SER A N 1
ATOM 849 C CA . SER A 1 114 ? 33.727 2.772 -59.366 1.00 87.69 114 SER A CA 1
ATOM 850 C C . SER A 1 114 ? 32.928 3.892 -58.697 1.00 87.69 114 SER A C 1
ATOM 852 O O . SER A 1 114 ? 32.625 3.787 -57.509 1.00 87.69 114 SER A O 1
ATOM 854 N N . ALA A 1 115 ? 32.515 4.913 -59.457 1.00 86.44 115 ALA A N 1
ATOM 855 C CA . ALA A 1 115 ? 31.639 5.974 -58.967 1.00 86.44 115 ALA A CA 1
ATOM 856 C C . ALA A 1 115 ? 30.245 5.437 -58.603 1.00 86.44 115 ALA A C 1
ATOM 858 O O . ALA A 1 115 ? 29.756 5.712 -57.509 1.00 86.44 115 ALA A O 1
ATOM 859 N N . ALA A 1 116 ? 29.633 4.614 -59.464 1.00 88.75 116 ALA A N 1
ATOM 860 C CA . ALA A 1 116 ? 28.351 3.967 -59.179 1.00 88.75 116 ALA A CA 1
ATOM 861 C C . ALA A 1 116 ? 28.444 3.011 -57.978 1.00 88.75 116 ALA A C 1
ATOM 863 O O . ALA A 1 116 ? 27.552 2.997 -57.134 1.00 88.75 116 ALA A O 1
ATOM 864 N N . THR A 1 117 ? 29.545 2.263 -57.853 1.00 87.94 117 THR A N 1
ATOM 865 C CA . THR A 1 117 ? 29.793 1.369 -56.710 1.00 87.94 117 THR A CA 1
ATOM 866 C C . THR A 1 117 ? 29.981 2.162 -55.415 1.00 87.94 117 THR A C 1
ATOM 868 O O . THR A 1 117 ? 29.382 1.820 -54.400 1.00 87.94 117 THR A O 1
ATOM 871 N N . GLY A 1 118 ? 30.759 3.249 -55.434 1.00 89.00 118 GLY A N 1
ATOM 872 C CA . GLY A 1 118 ? 30.949 4.125 -54.275 1.00 89.00 118 GLY A CA 1
ATOM 873 C C . GLY A 1 118 ? 29.651 4.802 -53.829 1.00 89.00 118 GLY A C 1
ATOM 874 O O . GLY A 1 118 ? 29.355 4.822 -52.636 1.00 89.00 118 GLY A O 1
ATOM 875 N N . LEU A 1 119 ? 28.842 5.278 -54.782 1.00 88.88 119 LEU A N 1
ATOM 876 C CA . LEU A 1 119 ? 27.513 5.830 -54.507 1.00 88.88 119 LEU A CA 1
ATOM 877 C C . LEU A 1 119 ? 26.558 4.768 -53.947 1.00 88.88 119 LEU A C 1
ATOM 879 O O . LEU A 1 119 ? 25.864 5.032 -52.971 1.00 88.88 119 LEU A O 1
ATOM 883 N N . GLY A 1 120 ? 26.556 3.554 -54.503 1.00 89.19 120 GLY A N 1
ATOM 884 C CA . GLY A 1 120 ? 25.740 2.449 -53.994 1.00 89.19 120 GLY A CA 1
ATOM 885 C C . GLY A 1 120 ? 26.103 2.060 -52.558 1.00 89.19 120 GLY A C 1
ATOM 886 O O . GLY A 1 120 ? 25.221 1.892 -51.719 1.00 89.19 120 GLY A O 1
ATOM 887 N N . ILE A 1 121 ? 27.401 1.984 -52.244 1.00 87.62 121 ILE A N 1
ATOM 888 C CA . ILE A 1 121 ? 27.877 1.720 -50.879 1.00 87.62 121 ILE A CA 1
ATOM 889 C C . ILE A 1 121 ? 27.483 2.864 -49.933 1.00 87.62 121 ILE A C 1
ATOM 891 O O . ILE A 1 121 ? 27.097 2.596 -48.797 1.00 87.62 121 ILE A O 1
ATOM 895 N N . TYR A 1 122 ? 27.550 4.119 -50.385 1.00 92.00 122 TYR A N 1
ATOM 896 C CA . TYR A 1 122 ? 27.168 5.281 -49.580 1.00 92.00 122 TYR A CA 1
ATOM 897 C C . TYR A 1 122 ? 25.689 5.243 -49.168 1.00 92.00 122 TYR A C 1
ATOM 899 O O . TYR A 1 122 ? 25.393 5.364 -47.980 1.00 92.00 122 TYR A O 1
ATOM 907 N N . TYR A 1 123 ? 24.775 4.997 -50.113 1.00 91.88 123 TYR A N 1
ATOM 908 C CA . TYR A 1 123 ? 23.344 4.879 -49.803 1.00 91.88 123 TYR A CA 1
ATOM 909 C C . TYR A 1 123 ? 23.049 3.694 -48.878 1.00 91.88 123 TYR A C 1
ATOM 911 O O . TYR A 1 123 ? 22.335 3.846 -47.893 1.00 91.88 123 TYR A O 1
ATOM 919 N N . LEU A 1 124 ? 23.688 2.542 -49.105 1.00 87.25 124 LEU A N 1
ATOM 920 C CA . LEU A 1 124 ? 23.512 1.376 -48.236 1.00 87.25 124 LEU A CA 1
ATOM 921 C C . LEU A 1 124 ? 23.969 1.652 -46.791 1.00 87.25 124 LEU A C 1
ATOM 923 O O . LEU A 1 124 ? 23.357 1.185 -45.828 1.00 87.25 124 LEU A O 1
ATOM 927 N N . GLN A 1 125 ? 25.051 2.418 -46.621 1.00 85.94 125 GLN A N 1
ATOM 928 C CA . GLN A 1 125 ? 25.530 2.842 -45.304 1.00 85.94 125 GLN A CA 1
ATOM 929 C C . GLN A 1 125 ? 24.597 3.849 -44.630 1.00 85.94 125 GLN A C 1
ATOM 931 O O . GLN A 1 125 ? 24.523 3.875 -43.402 1.00 85.94 125 GLN A O 1
ATOM 936 N N . GLN A 1 126 ? 23.914 4.691 -45.402 1.00 90.19 126 GLN A N 1
ATOM 937 C CA . GLN A 1 126 ? 22.934 5.620 -44.859 1.00 90.19 126 GLN A CA 1
ATOM 938 C C . GLN A 1 126 ? 21.706 4.864 -44.336 1.00 90.19 126 GLN A C 1
ATOM 940 O O . GLN A 1 126 ? 21.384 4.988 -43.155 1.00 90.19 126 GLN A O 1
ATOM 945 N N . ASP A 1 127 ? 21.108 4.000 -45.157 1.00 80.75 127 ASP A N 1
ATOM 946 C CA . ASP A 1 127 ? 19.899 3.249 -44.791 1.00 80.75 127 ASP A CA 1
ATOM 947 C C . ASP A 1 127 ? 20.138 2.338 -43.575 1.00 80.75 127 ASP A C 1
ATOM 949 O O . ASP A 1 127 ? 19.291 2.204 -42.690 1.00 80.75 127 ASP A O 1
ATOM 953 N N . THR A 1 128 ? 21.330 1.738 -43.481 1.00 82.56 128 THR A N 1
ATOM 954 C CA . THR A 1 128 ? 21.701 0.911 -42.320 1.00 82.56 128 THR A CA 1
ATOM 955 C C . THR A 1 128 ? 21.862 1.726 -41.039 1.00 82.56 128 THR A C 1
ATOM 957 O O . THR A 1 128 ? 21.465 1.246 -39.977 1.00 82.56 128 THR A O 1
ATOM 960 N N . LYS A 1 129 ? 22.384 2.957 -41.106 1.00 86.62 129 LYS A N 1
ATOM 961 C CA . LYS A 1 129 ? 22.459 3.853 -39.939 1.00 86.62 129 LYS A CA 1
ATOM 962 C C . LYS A 1 129 ? 21.078 4.314 -39.488 1.00 86.62 129 LYS A C 1
ATOM 964 O O . LYS A 1 129 ? 20.821 4.352 -38.288 1.00 86.62 129 LYS A O 1
ATOM 969 N N . GLU A 1 130 ? 20.194 4.632 -40.428 1.00 89.56 130 GLU A N 1
ATOM 970 C CA . GLU A 1 130 ? 18.815 5.023 -40.123 1.00 89.56 130 GLU A CA 1
ATOM 971 C C . GLU A 1 130 ? 18.048 3.868 -39.458 1.00 89.56 130 GLU A C 1
ATOM 973 O O . GLU A 1 130 ? 17.454 4.052 -38.394 1.00 89.56 130 GLU A O 1
ATOM 978 N N . ALA A 1 131 ? 18.157 2.647 -39.995 1.00 86.38 131 ALA A N 1
ATOM 979 C CA . ALA A 1 131 ? 17.555 1.456 -39.393 1.00 86.38 131 ALA A CA 1
ATOM 980 C C . ALA A 1 131 ? 18.118 1.150 -37.991 1.00 86.38 131 ALA A C 1
ATOM 982 O O . ALA A 1 131 ? 17.363 0.823 -37.074 1.00 86.38 131 ALA A O 1
ATOM 983 N N . GLN A 1 132 ? 19.433 1.295 -37.791 1.00 81.88 132 GLN A N 1
ATOM 984 C CA . GLN A 1 132 ? 20.060 1.137 -36.474 1.00 81.88 132 GLN A CA 1
ATOM 985 C C . GLN A 1 132 ? 19.599 2.205 -35.476 1.00 81.88 132 GLN A C 1
ATOM 987 O O . GLN A 1 132 ? 19.374 1.884 -34.308 1.00 81.88 132 GLN A O 1
ATOM 992 N N . GLY A 1 133 ? 19.421 3.452 -35.923 1.00 87.19 133 GLY A N 1
ATOM 993 C CA . GLY A 1 133 ? 18.886 4.534 -35.097 1.00 87.19 133 GLY A CA 1
ATOM 994 C C . GLY A 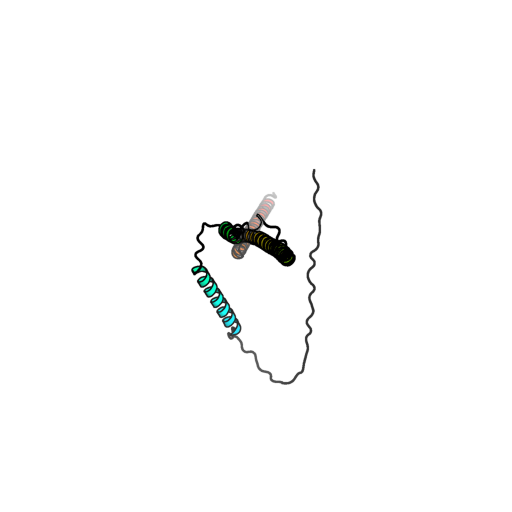1 133 ? 17.468 4.234 -34.610 1.00 87.19 133 GLY A C 1
ATOM 995 O O . GLY A 1 133 ? 17.190 4.359 -33.418 1.00 87.19 133 GLY A O 1
ATOM 996 N N . LEU A 1 134 ? 16.600 3.750 -35.503 1.00 86.69 134 LEU A N 1
ATOM 997 C CA . LEU A 1 134 ? 15.233 3.354 -35.151 1.00 86.69 134 LEU A CA 1
ATOM 998 C C . LEU A 1 134 ? 15.206 2.190 -34.155 1.00 86.69 134 LEU A C 1
ATOM 1000 O O . LEU A 1 134 ? 14.511 2.266 -33.146 1.00 86.69 134 LEU A O 1
ATOM 1004 N N . LEU A 1 135 ? 16.001 1.142 -34.392 1.00 85.44 135 LEU A N 1
ATOM 1005 C CA . LEU A 1 135 ? 16.094 0.003 -33.474 1.00 85.44 135 LEU A CA 1
ATOM 1006 C C . LEU A 1 135 ? 16.597 0.422 -32.090 1.00 85.44 135 LEU A C 1
ATOM 1008 O O . LEU A 1 135 ? 16.042 -0.011 -31.083 1.00 85.44 135 LEU A O 1
ATOM 1012 N N . THR A 1 136 ? 17.613 1.284 -32.036 1.00 87.00 136 THR A N 1
ATOM 1013 C CA . THR A 1 136 ? 18.151 1.790 -30.765 1.00 87.00 136 THR A CA 1
ATOM 1014 C C . THR A 1 136 ? 17.088 2.590 -30.014 1.00 87.00 136 THR A C 1
ATOM 1016 O O . THR A 1 136 ? 16.872 2.347 -28.831 1.00 87.00 136 THR A O 1
ATOM 1019 N N . SER A 1 137 ? 16.340 3.450 -30.715 1.00 89.94 137 SER A N 1
ATOM 1020 C CA . SER A 1 137 ? 15.213 4.186 -30.131 1.00 89.94 137 SER A CA 1
ATOM 1021 C C . SER A 1 137 ? 14.135 3.251 -29.573 1.00 89.94 137 SER A C 1
ATOM 1023 O O . SER A 1 137 ? 13.663 3.461 -28.459 1.00 89.94 137 SER A O 1
ATOM 1025 N N . SER A 1 138 ? 13.747 2.205 -30.311 1.00 89.50 138 SER A N 1
ATOM 1026 C CA . SER A 1 138 ? 12.746 1.241 -29.834 1.00 89.50 138 SER A CA 1
ATOM 1027 C C . SER A 1 138 ? 13.236 0.439 -28.626 1.00 89.50 138 SER A C 1
ATOM 1029 O O . SER A 1 138 ? 12.456 0.134 -27.726 1.00 89.50 138 SER A O 1
ATOM 1031 N N . VAL A 1 139 ? 14.529 0.107 -28.571 1.00 92.75 139 VAL A N 1
ATOM 1032 C CA . VAL A 1 139 ? 15.128 -0.579 -27.418 1.00 92.75 139 VAL A CA 1
ATOM 1033 C C . VAL A 1 139 ? 15.175 0.333 -26.190 1.00 92.75 139 VAL A C 1
ATOM 1035 O O . VAL A 1 139 ? 14.865 -0.117 -25.083 1.00 92.75 139 VAL A O 1
ATOM 1038 N N . GLU A 1 140 ? 15.527 1.607 -26.358 1.00 90.00 140 GLU A N 1
ATOM 1039 C CA . GLU A 1 140 ? 15.499 2.595 -25.274 1.00 90.00 140 GLU A CA 1
ATOM 1040 C C . GLU A 1 140 ? 14.081 2.793 -24.726 1.00 90.00 140 GLU A C 1
ATOM 1042 O O . GLU A 1 140 ? 13.883 2.789 -23.508 1.00 90.00 140 GLU A O 1
ATOM 1047 N N . GLU A 1 141 ? 13.087 2.898 -25.609 1.00 89.38 141 GLU A N 1
ATOM 1048 C CA . GLU A 1 141 ? 11.678 3.007 -25.230 1.00 89.38 141 GLU A CA 1
ATOM 1049 C C . GLU A 1 141 ? 11.202 1.766 -24.466 1.00 89.38 141 GLU A C 1
ATOM 1051 O O . GLU A 1 141 ? 10.669 1.891 -23.363 1.00 89.38 141 GLU A O 1
ATOM 1056 N N . LEU A 1 142 ? 11.497 0.562 -24.967 1.00 91.31 142 LEU A N 1
ATOM 1057 C CA . LEU A 1 142 ? 11.147 -0.687 -24.287 1.00 91.31 142 LEU A CA 1
ATOM 1058 C C . LEU A 1 142 ? 11.821 -0.807 -22.914 1.00 91.31 142 LEU A C 1
ATOM 1060 O O . LEU A 1 142 ? 11.215 -1.279 -21.948 1.00 91.31 142 LEU A O 1
ATOM 1064 N N . THR A 1 143 ? 13.072 -0.361 -22.801 1.00 90.44 143 THR A N 1
ATOM 1065 C CA . THR A 1 143 ? 13.802 -0.344 -21.527 1.00 90.44 143 THR A CA 1
ATOM 1066 C C . THR A 1 143 ? 13.146 0.617 -20.541 1.00 90.44 143 THR A C 1
ATOM 1068 O O . THR A 1 143 ? 12.936 0.270 -19.376 1.00 90.44 143 THR A O 1
ATOM 1071 N N . ARG A 1 144 ? 12.767 1.811 -21.007 1.00 92.12 144 ARG A N 1
ATOM 1072 C CA . ARG A 1 144 ? 12.066 2.821 -20.209 1.00 92.12 144 ARG A CA 1
ATOM 1073 C C . ARG A 1 144 ? 10.704 2.319 -19.737 1.00 92.12 144 ARG A C 1
ATOM 1075 O O . ARG A 1 144 ? 10.360 2.492 -18.568 1.00 92.12 144 ARG A O 1
ATOM 1082 N N . ASP A 1 145 ? 9.939 1.683 -20.614 1.00 92.69 145 ASP A N 1
ATOM 1083 C CA . ASP A 1 145 ? 8.622 1.150 -20.272 1.00 92.69 145 ASP A CA 1
ATOM 1084 C C . ASP A 1 145 ? 8.715 -0.055 -19.341 1.00 92.69 145 ASP A C 1
ATOM 1086 O O . ASP A 1 145 ? 7.944 -0.152 -18.387 1.00 92.69 145 ASP A O 1
ATOM 1090 N N . THR A 1 146 ? 9.737 -0.895 -19.500 1.00 92.06 146 THR A N 1
ATOM 1091 C CA . THR A 1 146 ? 10.037 -1.952 -18.529 1.00 92.06 146 THR A CA 1
ATOM 1092 C C . THR A 1 146 ? 10.316 -1.361 -17.145 1.00 92.06 146 THR A C 1
ATOM 1094 O O . THR A 1 146 ? 9.721 -1.808 -16.168 1.00 92.06 146 THR A O 1
ATOM 1097 N N . GLN A 1 147 ? 11.156 -0.324 -17.040 1.00 92.19 147 GLN A N 1
ATOM 1098 C CA . GLN A 1 147 ? 11.441 0.345 -15.760 1.00 92.19 147 GLN A CA 1
ATOM 1099 C C . GLN A 1 147 ? 10.183 0.956 -15.122 1.00 92.19 147 GLN A C 1
ATOM 1101 O O . GLN A 1 147 ? 10.015 0.944 -13.897 1.00 92.19 147 GLN A O 1
ATOM 1106 N N . ARG A 1 148 ? 9.268 1.489 -15.941 1.00 92.19 148 ARG A N 1
ATOM 1107 C CA . ARG A 1 148 ? 7.969 1.984 -15.464 1.00 92.19 148 ARG A CA 1
ATOM 1108 C C . ARG A 1 148 ? 7.128 0.843 -14.908 1.00 92.19 148 ARG A C 1
ATOM 1110 O O . ARG A 1 148 ? 6.646 0.955 -13.784 1.00 92.19 148 ARG A O 1
ATOM 1117 N N . ILE A 1 149 ? 6.992 -0.257 -15.649 1.00 94.69 149 ILE A N 1
ATOM 1118 C CA . ILE A 1 149 ? 6.226 -1.435 -15.224 1.00 94.69 149 ILE A CA 1
ATOM 1119 C C . ILE A 1 149 ? 6.795 -2.012 -13.924 1.00 94.69 149 ILE A C 1
ATOM 1121 O O . ILE A 1 149 ? 6.026 -2.287 -13.007 1.00 94.69 149 ILE A O 1
ATOM 1125 N N . THR A 1 150 ? 8.119 -2.121 -13.780 1.00 92.56 150 THR A N 1
ATOM 1126 C CA . THR A 1 150 ? 8.731 -2.605 -12.530 1.00 92.56 150 THR A CA 1
ATOM 1127 C C . THR A 1 150 ? 8.454 -1.666 -11.359 1.00 92.56 150 THR A C 1
ATOM 1129 O O . THR A 1 150 ? 8.099 -2.121 -10.279 1.00 92.56 150 THR A O 1
ATOM 1132 N N . THR A 1 151 ? 8.513 -0.349 -11.578 1.00 93.56 151 THR A N 1
ATOM 1133 C CA . THR A 1 151 ? 8.154 0.632 -10.539 1.00 93.56 151 THR A CA 1
ATOM 1134 C C . THR A 1 151 ? 6.678 0.512 -10.143 1.00 93.56 151 THR A C 1
ATOM 1136 O O . THR A 1 151 ? 6.334 0.617 -8.966 1.00 93.56 151 THR A O 1
ATOM 1139 N N . HIS A 1 152 ? 5.782 0.286 -11.109 1.00 94.06 152 HIS A N 1
ATOM 1140 C CA . HIS A 1 152 ? 4.367 0.043 -10.829 1.00 94.06 152 HIS A CA 1
ATOM 1141 C C . HIS A 1 152 ? 4.151 -1.259 -10.052 1.00 94.06 152 HIS A C 1
ATOM 1143 O O . HIS A 1 152 ? 3.337 -1.263 -9.132 1.00 94.06 152 HIS A O 1
ATOM 1149 N N . LEU A 1 153 ? 4.905 -2.317 -10.360 1.00 94.81 153 LEU A N 1
ATOM 1150 C CA . LEU A 1 153 ? 4.875 -3.585 -9.633 1.00 94.81 153 LEU A CA 1
ATOM 1151 C C . LEU A 1 153 ? 5.301 -3.407 -8.166 1.00 94.81 153 LEU A C 1
ATOM 1153 O O . LEU A 1 153 ? 4.593 -3.854 -7.268 1.00 94.81 153 LEU A O 1
ATOM 1157 N N . ASP A 1 154 ? 6.399 -2.692 -7.910 1.00 93.88 154 ASP A N 1
ATOM 1158 C CA . ASP A 1 154 ? 6.889 -2.429 -6.547 1.00 93.88 154 ASP A CA 1
ATOM 1159 C C . ASP A 1 154 ? 5.878 -1.613 -5.727 1.00 93.88 154 ASP A C 1
ATOM 1161 O O . ASP A 1 154 ? 5.621 -1.883 -4.546 1.00 93.88 154 ASP A O 1
ATOM 1165 N N . ARG A 1 155 ? 5.251 -0.619 -6.368 1.00 94.62 155 ARG A N 1
ATOM 1166 C CA . ARG A 1 155 ? 4.167 0.158 -5.756 1.00 94.62 155 ARG A CA 1
ATOM 1167 C C . ARG A 1 155 ? 2.956 -0.719 -5.470 1.00 94.62 155 ARG A C 1
ATOM 1169 O O . ARG A 1 155 ? 2.414 -0.614 -4.376 1.00 94.62 155 ARG A O 1
ATOM 1176 N N . LEU A 1 156 ? 2.569 -1.597 -6.397 1.00 94.38 156 LEU A N 1
ATOM 1177 C CA . LEU A 1 156 ? 1.456 -2.526 -6.208 1.00 94.38 156 LEU A CA 1
ATOM 1178 C C . LEU A 1 156 ? 1.722 -3.459 -5.020 1.00 94.38 156 LEU A C 1
ATOM 1180 O O . LEU A 1 156 ? 0.884 -3.577 -4.132 1.00 94.38 156 LEU A O 1
ATOM 1184 N N . GLN A 1 157 ? 2.923 -4.029 -4.936 1.00 94.25 157 GLN A N 1
ATOM 1185 C CA . GLN A 1 157 ? 3.314 -4.899 -3.830 1.00 94.25 157 GLN A CA 1
ATOM 1186 C C . GLN A 1 157 ? 3.299 -4.160 -2.484 1.00 94.25 157 GLN A C 1
ATOM 1188 O O . GLN A 1 157 ? 2.920 -4.729 -1.460 1.00 94.25 157 GLN A O 1
ATOM 1193 N N . THR A 1 158 ? 3.702 -2.889 -2.464 1.00 92.88 158 THR A N 1
ATOM 1194 C CA . THR A 1 158 ? 3.608 -2.054 -1.259 1.00 92.88 158 THR A CA 1
ATOM 1195 C C . THR A 1 158 ? 2.147 -1.810 -0.887 1.00 92.88 158 THR A C 1
ATOM 1197 O O . THR A 1 158 ? 1.759 -2.067 0.247 1.00 92.88 158 THR A O 1
ATOM 1200 N N . THR A 1 159 ? 1.305 -1.432 -1.855 1.00 95.06 159 THR A N 1
ATOM 1201 C CA . THR A 1 159 ? -0.130 -1.216 -1.613 1.00 95.06 159 THR A CA 1
ATOM 1202 C C . THR A 1 159 ? -0.847 -2.482 -1.154 1.00 95.06 159 THR A C 1
ATOM 1204 O O . THR A 1 159 ? -1.763 -2.406 -0.345 1.00 95.06 159 THR A O 1
ATOM 1207 N N . GLU A 1 160 ? -0.421 -3.656 -1.617 1.00 94.00 160 GLU A N 1
ATOM 1208 C CA . GLU A 1 160 ? -0.992 -4.939 -1.218 1.00 94.00 160 GLU A CA 1
ATOM 1209 C C . GLU A 1 160 ? -0.603 -5.303 0.223 1.00 94.00 160 GLU A C 1
ATOM 1211 O O . GLU A 1 160 ? -1.451 -5.735 1.007 1.00 94.00 160 GLU A O 1
ATOM 1216 N N . LYS A 1 161 ? 0.651 -5.043 0.621 1.00 93.88 161 LYS A N 1
ATOM 1217 C CA . LYS A 1 161 ? 1.092 -5.170 2.020 1.00 93.88 161 LYS A CA 1
ATOM 1218 C C . LYS A 1 161 ? 0.318 -4.229 2.937 1.00 93.88 161 LYS A C 1
ATOM 1220 O O . LYS A 1 161 ? -0.154 -4.672 3.984 1.00 93.88 161 LYS A O 1
ATOM 1225 N N . ASP A 1 162 ? 0.155 -2.976 2.524 1.00 92.00 162 ASP A N 1
ATOM 1226 C CA . ASP A 1 162 ? -0.590 -1.975 3.284 1.00 92.00 162 ASP A CA 1
ATOM 1227 C C . ASP A 1 162 ? -2.064 -2.371 3.407 1.00 92.00 162 ASP A C 1
ATOM 1229 O O . ASP A 1 162 ? -2.622 -2.298 4.496 1.00 92.00 162 ASP A O 1
ATOM 1233 N N . LEU A 1 163 ? -2.688 -2.889 2.342 1.00 92.12 163 LEU A N 1
ATOM 1234 C CA . LEU A 1 163 ? -4.062 -3.400 2.381 1.00 92.12 163 LEU A CA 1
ATOM 1235 C C . LEU A 1 163 ? -4.184 -4.573 3.365 1.00 92.12 163 LEU A C 1
ATOM 1237 O O . LEU A 1 163 ? -5.107 -4.608 4.176 1.00 92.12 163 LEU A O 1
ATOM 1241 N N . VAL A 1 164 ? -3.248 -5.526 3.347 1.00 90.38 164 VAL A N 1
ATOM 1242 C CA . VAL A 1 164 ? -3.250 -6.657 4.289 1.00 90.38 164 VAL A CA 1
ATOM 1243 C C . VAL A 1 164 ? -3.057 -6.189 5.733 1.00 90.38 164 VAL A C 1
ATOM 1245 O O . VAL A 1 164 ? -3.731 -6.707 6.625 1.00 90.38 164 VAL A O 1
ATOM 1248 N N . ALA A 1 165 ? -2.171 -5.223 5.980 1.00 89.44 165 ALA A N 1
ATOM 1249 C CA . ALA A 1 165 ? -1.979 -4.633 7.303 1.00 89.44 165 ALA A CA 1
ATOM 1250 C C . ALA A 1 165 ? -3.248 -3.905 7.770 1.00 89.44 165 ALA A C 1
ATOM 1252 O O . ALA A 1 165 ? -3.772 -4.210 8.840 1.00 89.44 165 ALA A O 1
ATOM 1253 N N . LEU A 1 166 ? -3.811 -3.047 6.916 1.00 86.94 166 LEU A N 1
ATOM 1254 C CA . LEU A 1 166 ? -5.021 -2.287 7.206 1.00 86.94 166 LEU A CA 1
ATOM 1255 C C . LEU A 1 166 ? -6.226 -3.205 7.416 1.00 86.94 166 LEU A C 1
ATOM 1257 O O . LEU A 1 166 ? -7.053 -2.934 8.269 1.00 86.94 166 LEU A O 1
ATOM 1261 N N . LYS A 1 167 ? -6.324 -4.326 6.696 1.00 85.25 167 LYS A N 1
ATOM 1262 C CA . LYS A 1 167 ? -7.383 -5.327 6.892 1.00 85.25 167 LYS A CA 1
ATOM 1263 C C . LYS A 1 167 ? -7.255 -6.072 8.223 1.00 85.25 167 LYS A C 1
ATOM 1265 O O . LYS A 1 167 ? -8.271 -6.503 8.758 1.00 85.25 167 LYS A O 1
ATOM 1270 N N . LYS A 1 168 ? -6.036 -6.252 8.741 1.00 84.75 168 LYS A N 1
ATOM 1271 C CA . LYS A 1 168 ? -5.800 -6.840 10.070 1.00 84.75 168 LYS A CA 1
ATOM 1272 C C . LYS A 1 168 ? -6.087 -5.845 11.194 1.00 84.75 168 LYS A C 1
ATOM 1274 O O . LYS A 1 168 ? -6.559 -6.259 12.244 1.00 84.75 168 LYS A O 1
ATOM 1279 N N . GLU A 1 169 ? -5.787 -4.567 10.976 1.00 82.19 169 GLU A N 1
ATOM 1280 C CA . GLU A 1 169 ? -6.047 -3.490 11.939 1.00 82.19 169 GLU A CA 1
ATOM 1281 C C . GLU A 1 169 ? -7.506 -3.011 11.907 1.00 82.19 169 GLU A C 1
ATOM 1283 O O . GLU A 1 169 ? -8.044 -2.562 12.918 1.00 82.19 169 GLU A O 1
ATOM 1288 N N . ALA A 1 170 ? -8.174 -3.134 10.758 1.00 83.62 170 ALA A N 1
ATOM 1289 C CA . ALA A 1 170 ? -9.571 -2.774 10.604 1.00 83.62 170 ALA A CA 1
ATOM 1290 C C . ALA A 1 170 ? -10.429 -3.611 11.555 1.00 83.62 170 ALA A C 1
ATOM 1292 O O . ALA A 1 170 ? -10.565 -4.826 11.396 1.00 83.62 170 ALA A O 1
ATOM 1293 N N . ALA A 1 171 ? -11.036 -2.924 12.523 1.00 75.81 171 ALA A N 1
ATOM 1294 C CA . ALA A 1 171 ? -11.945 -3.516 13.488 1.00 75.81 171 ALA A CA 1
ATOM 1295 C C . ALA A 1 171 ? -13.034 -4.312 12.763 1.00 75.81 171 ALA A C 1
ATOM 1297 O O . ALA A 1 171 ? -13.760 -3.789 11.906 1.00 75.81 171 ALA A O 1
ATOM 1298 N N . THR A 1 172 ? -13.140 -5.595 13.099 1.00 83.38 172 THR A N 1
ATOM 1299 C CA . THR A 1 172 ? -14.128 -6.459 12.466 1.00 83.38 172 THR A CA 1
ATOM 1300 C C . THR A 1 172 ? -15.525 -6.121 12.985 1.00 83.38 172 THR A C 1
ATOM 1302 O O . THR A 1 172 ? -15.706 -5.543 14.062 1.00 83.38 172 THR A O 1
ATOM 1305 N N . LYS A 1 173 ? -16.560 -6.484 12.218 1.00 84.25 173 LYS A N 1
ATOM 1306 C CA . LYS A 1 173 ? -17.954 -6.295 12.654 1.00 84.25 173 LYS A CA 1
ATOM 1307 C C . LYS A 1 173 ? -18.231 -7.009 13.981 1.00 84.25 173 LYS A C 1
ATOM 1309 O O . LYS A 1 173 ? -19.012 -6.497 14.779 1.00 84.25 173 LYS A O 1
ATOM 1314 N N . ASP A 1 174 ? -17.561 -8.130 14.227 1.00 84.75 174 ASP A N 1
ATOM 1315 C CA . ASP A 1 174 ? -17.685 -8.893 15.467 1.00 84.75 174 ASP A CA 1
ATOM 1316 C C . ASP A 1 174 ? -17.127 -8.123 16.666 1.00 84.75 174 ASP A C 1
ATOM 1318 O O . ASP A 1 174 ? -17.749 -8.111 17.730 1.00 84.75 174 ASP A O 1
ATOM 1322 N N . ASP A 1 175 ? -16.013 -7.408 16.492 1.00 87.81 175 ASP A N 1
ATOM 1323 C CA . ASP A 1 175 ? -15.436 -6.568 17.546 1.00 87.81 175 ASP A CA 1
ATOM 1324 C C . ASP A 1 175 ? -16.360 -5.392 17.883 1.00 87.81 175 ASP A C 1
ATOM 1326 O O . ASP A 1 175 ? -16.578 -5.089 19.055 1.00 87.81 175 ASP A O 1
ATOM 1330 N N . LEU A 1 176 ? -17.009 -4.791 16.878 1.00 89.44 176 LEU A N 1
ATOM 1331 C CA . LEU A 1 176 ? -18.021 -3.752 17.102 1.00 89.44 176 LEU A CA 1
ATOM 1332 C C . LEU A 1 176 ? -19.265 -4.283 17.827 1.00 89.44 176 LEU A C 1
ATOM 1334 O O . LEU A 1 176 ? -19.857 -3.567 18.636 1.00 89.44 176 LEU A O 1
ATOM 1338 N N . VAL A 1 177 ? -19.689 -5.518 17.547 1.00 92.12 177 VAL A N 1
ATOM 1339 C CA . VAL A 1 177 ? -20.818 -6.151 18.247 1.00 92.12 177 VAL A CA 1
ATOM 1340 C C . VAL A 1 177 ? -20.460 -6.432 19.706 1.00 92.12 177 VAL A C 1
ATOM 1342 O O . VAL A 1 177 ? -21.259 -6.112 20.588 1.00 92.12 177 VAL A O 1
ATOM 1345 N N . LYS A 1 178 ? -19.256 -6.954 19.979 1.00 93.94 178 LYS A N 1
ATOM 1346 C CA . LYS A 1 178 ? -18.753 -7.150 21.349 1.00 93.94 178 LYS A CA 1
ATOM 1347 C C . LYS A 1 178 ? -18.674 -5.826 22.104 1.00 93.94 178 LYS A C 1
ATOM 1349 O O . LYS A 1 178 ? -19.231 -5.722 23.193 1.00 93.94 178 LYS A O 1
ATOM 1354 N N . LEU A 1 179 ? -18.097 -4.796 21.489 1.00 95.69 179 LEU A N 1
ATOM 1355 C CA . LEU A 1 179 ? -17.947 -3.477 22.101 1.00 95.69 179 LEU A CA 1
ATOM 1356 C C . LEU A 1 179 ? -19.304 -2.814 22.377 1.00 95.69 179 LEU A C 1
ATOM 1358 O O . LEU A 1 179 ? -19.504 -2.222 23.433 1.00 95.69 179 LEU A O 1
ATOM 1362 N N . ARG A 1 180 ? -20.291 -2.974 21.484 1.00 95.25 180 ARG A N 1
ATOM 1363 C CA . ARG A 1 180 ? -21.676 -2.544 21.748 1.00 95.25 180 ARG A CA 1
ATOM 1364 C C . ARG A 1 180 ? -22.320 -3.314 22.899 1.00 95.25 180 ARG A C 1
ATOM 1366 O O . ARG A 1 180 ? -23.070 -2.717 23.668 1.00 95.25 180 ARG A O 1
ATOM 1373 N N . ALA A 1 181 ? -22.058 -4.614 23.023 1.00 96.56 181 ALA A N 1
ATOM 1374 C CA . ALA A 1 181 ? -22.576 -5.416 24.127 1.00 96.56 181 ALA A CA 1
ATOM 1375 C C . ALA A 1 181 ? -21.945 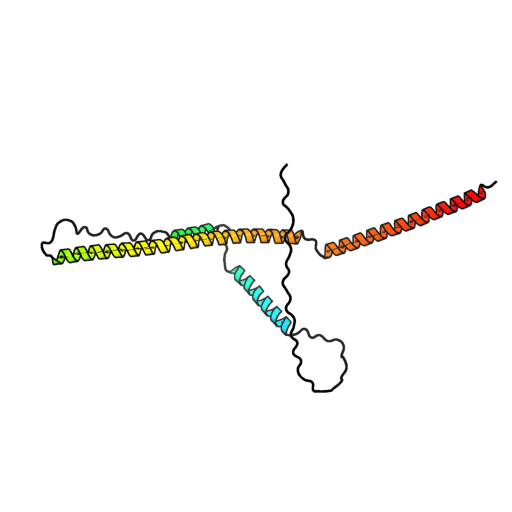-5.010 25.468 1.00 96.56 181 ALA A C 1
ATOM 1377 O O . ALA A 1 181 ? -22.658 -4.884 26.460 1.00 96.56 181 ALA A O 1
ATOM 1378 N N . GLU A 1 182 ? -20.636 -4.761 25.501 1.00 96.12 182 GLU A N 1
ATOM 1379 C CA . GLU A 1 182 ? -19.927 -4.246 26.679 1.00 96.12 182 GLU A CA 1
ATOM 1380 C C . GLU A 1 182 ? -20.405 -2.846 27.064 1.00 96.12 182 GLU A C 1
ATOM 1382 O O . GLU A 1 182 ? -20.703 -2.601 28.230 1.00 96.12 182 GLU A O 1
ATOM 1387 N N . LEU A 1 183 ? -20.582 -1.955 26.087 1.00 97.19 183 LEU A N 1
ATOM 1388 C CA . LEU A 1 183 ? -21.122 -0.618 26.320 1.00 97.19 183 LEU A CA 1
ATOM 1389 C C . LEU A 1 183 ? -22.544 -0.674 26.886 1.00 97.19 183 LEU A C 1
ATOM 1391 O O . LEU A 1 183 ? -22.869 0.065 27.814 1.00 97.19 183 LEU A O 1
ATOM 1395 N N . LYS A 1 184 ? -23.389 -1.568 26.358 1.00 97.38 184 LYS A N 1
ATOM 1396 C CA . LYS A 1 184 ? -24.738 -1.775 26.887 1.00 97.38 184 LYS A CA 1
ATOM 1397 C C . LYS A 1 184 ? -24.693 -2.267 28.334 1.00 97.38 184 LYS A C 1
ATOM 1399 O O . LYS A 1 184 ? -25.375 -1.697 29.173 1.00 97.38 184 LYS A O 1
ATOM 1404 N N . LYS A 1 185 ? -23.831 -3.242 28.642 1.00 97.44 185 LYS A N 1
ATOM 1405 C CA . LYS A 1 185 ? -23.623 -3.721 30.019 1.00 97.44 185 LYS A CA 1
ATOM 1406 C C . LYS A 1 185 ? -23.158 -2.604 30.956 1.00 97.44 185 LYS A C 1
ATOM 1408 O O . LYS A 1 185 ? -23.673 -2.501 32.062 1.00 97.44 185 LYS A O 1
ATOM 1413 N N . ALA A 1 186 ? -22.223 -1.759 30.524 1.00 97.38 186 ALA A N 1
ATOM 1414 C CA . ALA A 1 186 ? -21.758 -0.622 31.318 1.00 97.38 186 ALA A CA 1
ATOM 1415 C C . ALA A 1 186 ? -22.877 0.406 31.559 1.00 97.38 186 ALA A C 1
ATOM 1417 O O . ALA A 1 186 ? -23.019 0.919 32.666 1.00 97.38 186 ALA A O 1
ATOM 1418 N N . CYS A 1 187 ? -23.705 0.671 30.544 1.00 97.62 187 CYS A N 1
ATOM 1419 C CA . CYS A 1 187 ? -24.860 1.559 30.661 1.00 97.62 187 CYS A CA 1
ATOM 1420 C C . CYS A 1 187 ? -25.909 1.004 31.636 1.00 97.62 187 CYS A C 1
ATOM 1422 O O . CYS A 1 187 ? -26.373 1.737 32.508 1.00 97.62 187 CYS A O 1
ATOM 1424 N N . ASP A 1 188 ? -26.221 -0.291 31.538 1.00 97.69 188 ASP A N 1
ATOM 1425 C CA . ASP A 1 188 ? -27.159 -0.967 32.437 1.00 97.69 188 ASP A CA 1
ATOM 1426 C C . ASP A 1 188 ? -26.621 -0.996 33.886 1.00 97.69 188 ASP A C 1
ATOM 1428 O O . ASP A 1 188 ? -27.377 -0.748 34.825 1.00 97.69 188 ASP A O 1
ATOM 1432 N N . SER A 1 189 ? -25.311 -1.209 34.082 1.00 97.50 189 SER A N 1
ATOM 1433 C CA . SER A 1 189 ? -24.653 -1.156 35.402 1.00 97.50 189 SER A CA 1
ATOM 1434 C C . SER A 1 189 ? -24.758 0.228 36.040 1.00 97.50 189 SER A C 1
ATOM 1436 O O . SER A 1 189 ? -25.224 0.356 37.169 1.00 97.50 189 SER A O 1
ATOM 1438 N N . LEU A 1 190 ? -24.401 1.281 35.297 1.00 97.50 190 LEU A N 1
ATOM 1439 C CA . LEU A 1 190 ? -24.511 2.663 35.776 1.00 97.50 190 LEU A CA 1
ATOM 1440 C C . LEU A 1 190 ? -25.962 3.052 36.076 1.00 97.50 190 LEU A C 1
ATOM 1442 O O . LEU A 1 190 ? -26.226 3.827 36.995 1.00 97.50 190 LEU A O 1
ATOM 1446 N N . HIS A 1 191 ? -26.918 2.531 35.306 1.00 97.81 191 HIS A N 1
ATOM 1447 C CA . HIS A 1 191 ? -28.329 2.779 35.561 1.00 97.81 191 HIS A CA 1
ATOM 1448 C C . HIS A 1 191 ? -28.793 2.142 36.877 1.00 97.81 191 HIS A C 1
ATOM 1450 O O . HIS A 1 191 ? -29.506 2.791 37.643 1.00 97.81 191 HIS A O 1
ATOM 1456 N N . LEU A 1 192 ? -28.353 0.914 37.170 1.00 97.75 192 LEU A N 1
ATOM 1457 C CA . LEU A 1 192 ? -28.626 0.250 38.448 1.00 97.75 192 LEU A CA 1
ATOM 1458 C C . LEU A 1 192 ? -28.001 1.001 39.625 1.00 97.75 192 LEU A C 1
ATOM 1460 O O . LEU A 1 192 ? -28.690 1.242 40.611 1.00 97.75 192 LEU A O 1
ATOM 1464 N N . GLU A 1 193 ? -26.748 1.439 39.504 1.00 97.62 193 GLU A N 1
ATOM 1465 C CA . GLU A 1 193 ? -26.091 2.263 40.527 1.00 97.62 193 GLU A CA 1
ATOM 1466 C C . GLU A 1 193 ? -26.842 3.582 40.762 1.00 97.62 193 GLU A C 1
ATOM 1468 O O . GLU A 1 193 ? -27.018 4.009 41.900 1.00 97.62 193 GLU A O 1
ATOM 1473 N N . ASN A 1 194 ? -27.356 4.224 39.706 1.00 97.44 194 ASN A N 1
ATOM 1474 C CA . ASN A 1 194 ? -28.163 5.436 39.855 1.00 97.44 194 ASN A CA 1
ATOM 1475 C C . ASN A 1 194 ? -29.464 5.173 40.62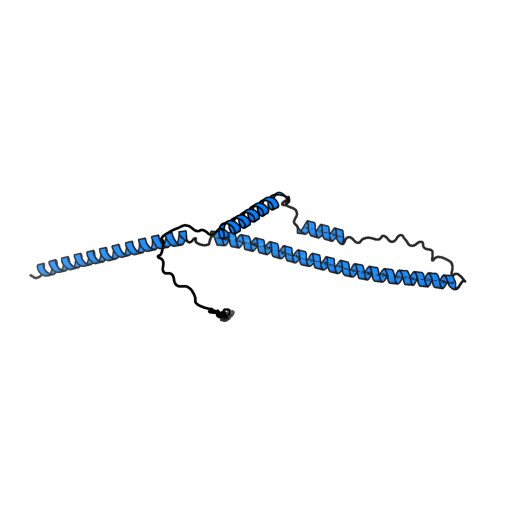7 1.00 97.44 194 ASN A C 1
ATOM 1477 O O . ASN A 1 194 ? -29.862 5.984 41.466 1.00 97.44 194 ASN A O 1
ATOM 1481 N N . LEU A 1 195 ? -30.132 4.054 40.339 1.00 98.06 195 LEU A N 1
ATOM 1482 C CA . LEU A 1 195 ? -31.347 3.649 41.043 1.00 98.06 195 LEU A CA 1
ATOM 1483 C C . LEU A 1 195 ? -31.063 3.329 42.514 1.00 98.06 195 LEU A C 1
ATOM 1485 O O . LEU A 1 195 ? -31.824 3.767 43.376 1.00 98.06 195 LEU A O 1
ATOM 1489 N N . ASP A 1 196 ? -29.962 2.635 42.798 1.00 97.75 196 ASP A N 1
ATOM 1490 C CA . ASP A 1 196 ? -29.517 2.327 44.158 1.00 97.75 196 ASP A CA 1
ATOM 1491 C C . ASP A 1 196 ? -29.224 3.606 44.956 1.00 97.75 196 ASP A C 1
ATOM 1493 O O . ASP A 1 196 ? -29.768 3.809 46.041 1.00 97.75 196 ASP A O 1
ATOM 1497 N N . LEU A 1 197 ? -28.485 4.551 44.364 1.00 97.94 197 LEU A N 1
ATOM 1498 C CA . LEU A 1 197 ? -28.213 5.856 44.972 1.00 97.94 197 LEU A CA 1
ATOM 1499 C C . LEU A 1 197 ? -29.496 6.640 45.270 1.00 97.94 197 LEU A C 1
ATOM 1501 O O . LEU A 1 197 ? -29.616 7.247 46.333 1.00 97.94 197 LEU A O 1
ATOM 1505 N N . ARG A 1 198 ? -30.480 6.628 44.363 1.00 97.56 198 ARG A N 1
ATOM 1506 C CA . ARG A 1 198 ? -31.776 7.284 44.603 1.00 97.56 198 ARG A CA 1
ATOM 1507 C C . ARG A 1 198 ? -32.543 6.633 45.750 1.00 97.56 198 ARG A C 1
ATOM 1509 O O . ARG A 1 198 ? -33.109 7.354 46.567 1.00 97.56 198 ARG A O 1
ATOM 1516 N N . ALA A 1 199 ? -32.558 5.303 45.819 1.00 97.44 199 ALA A N 1
ATOM 1517 C CA . ALA A 1 199 ? -33.189 4.580 46.920 1.00 97.44 199 ALA A CA 1
ATOM 1518 C C . ALA A 1 199 ? -32.494 4.884 48.256 1.00 97.44 199 ALA A C 1
ATOM 1520 O O . ALA A 1 199 ? -33.165 5.115 49.261 1.00 97.44 199 ALA A O 1
ATOM 1521 N N . HIS A 1 200 ? -31.162 4.967 48.250 1.00 97.50 200 HIS A N 1
ATOM 1522 C CA . HIS A 1 200 ? -30.365 5.324 49.418 1.00 97.50 200 HIS A CA 1
ATOM 1523 C C . HIS A 1 200 ? -30.669 6.746 49.913 1.00 97.50 200 HIS A C 1
ATOM 1525 O O . HIS A 1 200 ? -30.943 6.943 51.096 1.00 97.50 200 HIS A O 1
ATOM 1531 N N . VAL A 1 201 ? -30.690 7.734 49.009 1.00 98.19 201 VAL A N 1
ATOM 1532 C CA . VAL A 1 201 ? -31.056 9.124 49.337 1.00 98.19 201 VAL A CA 1
ATOM 1533 C C . VAL A 1 201 ? -32.469 9.194 49.906 1.00 98.19 201 VAL A C 1
ATOM 1535 O O . VAL A 1 201 ? -32.689 9.856 50.916 1.00 98.19 201 VAL A O 1
ATOM 1538 N N . TRP A 1 202 ? -33.414 8.480 49.294 1.00 97.88 202 TRP A N 1
ATOM 1539 C CA . TRP A 1 202 ? -34.791 8.449 49.771 1.00 97.88 202 TRP A CA 1
ATOM 1540 C C . TRP A 1 202 ? -34.908 7.843 51.176 1.00 97.88 202 TRP A C 1
ATOM 1542 O O . TRP A 1 202 ? -35.624 8.383 52.015 1.00 97.88 202 TRP A O 1
ATOM 1552 N N . GLY A 1 203 ? -34.167 6.769 51.469 1.00 97.38 203 GLY A N 1
ATOM 1553 C CA . GLY A 1 203 ? -34.102 6.186 52.812 1.00 97.38 203 GLY A CA 1
ATOM 1554 C C . GLY A 1 203 ? -33.584 7.178 53.859 1.00 97.38 203 GLY A C 1
ATOM 1555 O O . GLY A 1 203 ? -34.215 7.355 54.900 1.00 97.38 203 GLY A O 1
ATOM 1556 N N . ILE A 1 204 ? -32.499 7.896 53.547 1.00 97.88 204 ILE A N 1
ATOM 1557 C CA . ILE A 1 204 ? -31.951 8.947 54.421 1.00 97.88 204 ILE A CA 1
ATOM 1558 C C . ILE A 1 204 ? -32.977 10.060 54.653 1.00 97.88 204 ILE A C 1
ATOM 1560 O O . ILE A 1 204 ? -33.144 10.519 55.781 1.00 97.88 204 ILE A O 1
ATOM 1564 N N . GLU A 1 205 ? -33.673 10.499 53.604 1.00 96.88 205 GLU A N 1
ATOM 1565 C CA . GLU A 1 205 ? -34.685 11.550 53.713 1.00 96.88 205 GLU A CA 1
ATOM 1566 C C . GLU A 1 205 ? -35.844 11.126 54.626 1.00 96.88 205 GLU A C 1
ATOM 1568 O O . GLU A 1 205 ? -36.290 11.909 55.466 1.00 96.88 205 GLU A O 1
ATOM 1573 N N . GLN A 1 206 ? -36.295 9.872 54.527 1.00 96.56 206 GLN A N 1
ATOM 1574 C CA . GLN A 1 206 ? -37.316 9.339 55.427 1.00 96.56 206 GLN A CA 1
ATOM 1575 C C . GLN A 1 206 ? -36.846 9.274 56.877 1.00 96.56 206 GLN A C 1
ATOM 1577 O O . GLN A 1 206 ? -37.607 9.624 57.780 1.00 96.56 206 GLN A O 1
ATOM 1582 N N . ASP A 1 207 ? -35.618 8.826 57.116 1.00 96.06 207 ASP A N 1
ATOM 1583 C CA . ASP A 1 207 ? -35.077 8.740 58.469 1.00 96.06 207 ASP A CA 1
ATOM 1584 C C . ASP A 1 207 ? -34.884 10.133 59.078 1.00 96.06 207 ASP A C 1
ATOM 1586 O O . ASP A 1 207 ? -35.257 10.351 60.232 1.00 96.06 207 ASP A O 1
ATOM 1590 N N . LEU A 1 208 ? -34.445 11.115 58.284 1.00 95.88 208 LEU A N 1
ATOM 1591 C CA . LEU A 1 208 ? -34.401 12.518 58.694 1.00 95.88 208 LEU A CA 1
ATOM 1592 C C . LEU A 1 208 ? -35.798 13.040 59.066 1.00 95.88 208 LEU A C 1
ATOM 1594 O O . LEU A 1 208 ? -35.953 13.703 60.088 1.00 95.88 208 LEU A O 1
ATOM 1598 N N . GLN A 1 209 ? -36.828 12.720 58.275 1.00 94.25 209 GLN A N 1
ATOM 1599 C CA . GLN A 1 209 ? -38.210 13.111 58.573 1.00 94.25 209 GLN A CA 1
ATOM 1600 C C . GLN A 1 209 ? -38.754 12.461 59.852 1.00 94.25 209 GLN A C 1
ATOM 1602 O O . GLN A 1 209 ? -39.552 13.088 60.549 1.00 94.25 209 GLN A O 1
ATOM 1607 N N . LYS A 1 210 ? -38.360 11.222 60.173 1.00 93.31 210 LYS A N 1
ATOM 1608 C CA . LYS A 1 210 ? -38.730 10.571 61.442 1.00 93.31 210 LYS A CA 1
ATOM 1609 C C . LYS A 1 210 ? -38.067 11.278 62.622 1.00 93.31 210 LYS A C 1
ATOM 1611 O O . LYS A 1 210 ? -38.767 11.697 63.537 1.00 93.31 210 LYS A O 1
ATOM 1616 N N . VAL A 1 211 ? -36.751 11.496 62.547 1.00 94.31 211 VAL A N 1
ATOM 1617 C CA . VAL A 1 211 ? -35.985 12.191 63.595 1.00 94.31 211 VAL A CA 1
ATOM 1618 C C . VAL A 1 211 ? -36.487 13.622 63.795 1.00 94.31 211 VAL A C 1
ATOM 1620 O O . VAL A 1 211 ? -36.614 14.067 64.929 1.00 94.31 211 VAL A O 1
ATOM 1623 N N . ALA A 1 212 ? -36.831 14.337 62.721 1.00 92.31 212 ALA A N 1
ATOM 1624 C CA . ALA A 1 212 ? -37.390 15.684 62.815 1.00 92.31 212 ALA A CA 1
ATOM 1625 C C . ALA A 1 212 ? -38.731 15.715 63.569 1.00 92.31 212 ALA A C 1
ATOM 1627 O O . ALA A 1 212 ? -38.954 16.622 64.360 1.00 92.31 212 ALA A O 1
ATOM 1628 N N . LYS A 1 213 ? -39.603 14.716 63.368 1.00 91.50 213 LYS A N 1
ATOM 1629 C CA . LYS A 1 213 ? -40.887 14.606 64.087 1.00 91.50 213 LYS A CA 1
ATOM 1630 C C . LYS A 1 213 ? -40.717 14.196 65.549 1.00 91.50 213 LYS A C 1
ATOM 1632 O O . LYS A 1 213 ? -41.489 14.631 66.390 1.00 91.50 213 LYS A O 1
ATOM 1637 N N . GLU A 1 214 ? -39.742 13.341 65.846 1.00 87.94 214 GLU A N 1
ATOM 1638 C CA . GLU A 1 214 ? -39.440 12.894 67.215 1.00 87.94 214 GLU A CA 1
ATOM 1639 C C . GLU A 1 214 ? -38.651 13.937 68.021 1.00 87.94 214 GLU A C 1
ATOM 1641 O O . GLU A 1 214 ? -38.671 13.904 69.250 1.00 87.94 214 GLU A O 1
ATOM 1646 N N . GLY A 1 215 ? -37.948 14.844 67.337 1.00 74.19 215 GLY A N 1
ATOM 1647 C CA . GLY A 1 215 ? -37.159 15.929 67.918 1.00 74.19 215 GLY A CA 1
ATOM 1648 C C . GLY A 1 215 ? -37.933 17.223 68.181 1.00 74.19 215 GLY A C 1
ATOM 1649 O O . GLY A 1 215 ? -37.366 18.132 68.783 1.00 74.19 215 GLY A O 1
ATOM 1650 N N . GLU A 1 216 ? -39.201 17.321 67.769 1.00 54.91 216 GLU A N 1
ATOM 1651 C CA . GLU A 1 216 ? -40.105 18.385 68.223 1.00 54.91 216 GLU A CA 1
ATOM 1652 C C . GLU A 1 216 ? -40.606 18.065 69.646 1.00 54.91 216 GLU A C 1
ATOM 1654 O O . GLU A 1 216 ? -41.657 17.450 69.830 1.00 54.91 216 GLU A O 1
ATOM 1659 N N . TRP A 1 217 ? -39.825 18.480 70.650 1.00 48.16 217 TRP A N 1
ATOM 1660 C CA . TRP A 1 217 ? -40.232 18.629 72.055 1.00 48.16 217 TRP A CA 1
ATOM 1661 C C . TRP A 1 217 ? -40.166 20.098 72.467 1.00 48.16 217 TRP A C 1
ATOM 1663 O O . TRP A 1 217 ? -39.180 20.770 72.083 1.00 48.16 217 TRP A O 1
#

pLDDT: mean 70.28, std 21.92, range [33.0, 98.19]

Sequence (217 aa):
MPAPPASGQAYTAPASTPKQTQQVGTAGNVPVEKPVGGLRAGTAELLELLELLELRNLHDDMAGKFPYSPGVKLTDSIVGFVSRLTTPLQYRQPPFPSFITHAIPANPQLLGFSAATGLGIYYLQQDTKEAQGLLTSSVEELTRDTQRITTHLDRLQTTEKDLVALKKEAATKDDLVKLRAELKKACDSLHLENLDLRAHVWGIEQDLQKVAKEGEW

Foldseek 3Di:
DDDDDDDDDDDDDDDDDDDDDDDDDDDDDDDDDDDDDDDDPDPVVVVVVVVVVVVVVVVVVVVPPDPPPPDDDVLNVVVVVLCVVPPPPPPVPDPPPCPVDDDPPPDPVVVVVVVVVVVVVVVVVVVVVVVNVVVVVVSVVVNVVVVVVVVVVVVVVVVVVVVVVCVVVPQDPVNVVVVVVVVVVVVVVVVVVVVVVVVVVVVVVVVVVVCVVVPPD

Secondary structure (DSSP, 8-state):
--PPPP------PPPPPPP-----------------------TTHHHHHHHHHHHHH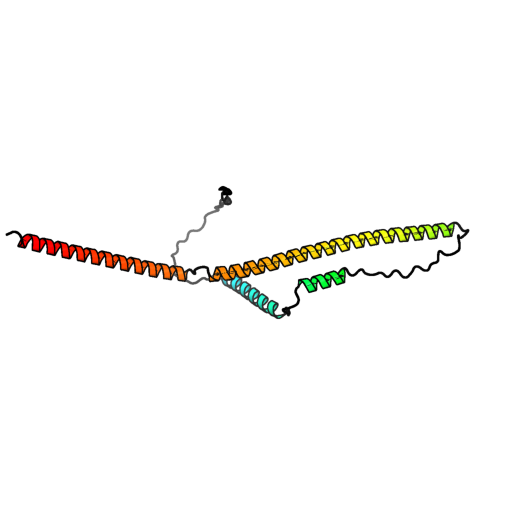HHHHHHTS----TTS-HHHHHHHHHHHHSS-----PPPPP---SS---S-HHHHHHHHHHHHHHHHHHHHHHHHHHHHHHHHHHHHHHHHHHHHHHHHHHHHHHHHHHHHHHS--HHHHHHHHHHHHHHHHHHHHHHHHHHHHHHHHHHHHHHHHHHS--

Radius of gyration: 44.31 Å; chains: 1; bounding box: 106×56×142 Å

Organism: Trichosporon asahii var. asahii (strain ATCC 90039 / CBS 2479 / JCM 2466 / KCTC 7840 / NBRC 103889/ NCYC 2677 / UAMH 7654) (NCBI:txid1186058)